Protein AF-A0A9D0I9A3-F1 (afdb_monomer_lite)

Radius of gyration: 23.41 Å; chains: 1; bounding box: 62×59×65 Å

Foldseek 3Di:
DDDDDDDDDPDDDDDDDDDDDDDDDDDDDDQDDPDPDPDPPDDPDDPDDDDDPDDDDDDPDLLVLFLFFFDWDKQLCLAPCCAPPRRPPQPDIDIDHPRWRWWFQAAQVRDDTDIDTAREADDFPQRPDDEASPDPHHYNVRGHVSGCVRDVCRQECNTGVSHDDPVDDDDDGRPDDDDDLQFHFSDVDPPDPRGNRGDNQPPDVHRDHDHQPAADDDPDDTRGHDPDDDRDDHHHD

Structure (mmCIF, N/CA/C/O backbone):
data_AF-A0A9D0I9A3-F1
#
_entry.id   AF-A0A9D0I9A3-F1
#
loop_
_atom_site.group_PDB
_atom_site.id
_atom_site.type_symbol
_atom_site.label_atom_id
_atom_site.label_alt_id
_atom_site.label_comp_id
_atom_site.label_asym_id
_atom_site.label_entity_id
_atom_site.label_seq_id
_atom_site.pdbx_PDB_ins_code
_atom_site.Cartn_x
_atom_site.Cartn_y
_atom_site.Cartn_z
_atom_site.occupancy
_atom_site.B_iso_or_equiv
_atom_site.auth_seq_id
_atom_site.auth_comp_id
_atom_site.auth_asym_id
_atom_site.auth_atom_id
_atom_site.pdbx_PDB_model_num
ATOM 1 N N . MET A 1 1 ? -13.444 17.329 -30.931 1.00 34.91 1 MET A N 1
ATOM 2 C CA . MET A 1 1 ? -13.291 16.028 -31.621 1.00 34.91 1 MET A CA 1
ATOM 3 C C . MET A 1 1 ? -12.992 15.012 -30.536 1.00 34.91 1 MET A C 1
ATOM 5 O O . MET A 1 1 ? -11.894 15.040 -30.002 1.00 34.91 1 MET A O 1
ATOM 9 N N . ASN A 1 2 ? -13.978 14.205 -30.142 1.00 35.56 2 ASN A N 1
ATOM 10 C CA . ASN A 1 2 ? -13.892 13.361 -28.944 1.00 35.56 2 ASN A CA 1
ATOM 11 C C . ASN A 1 2 ? -13.862 11.892 -29.367 1.00 35.56 2 ASN A C 1
ATOM 13 O O . ASN A 1 2 ? -14.770 11.477 -30.080 1.00 35.56 2 ASN A O 1
ATOM 17 N N . ASN A 1 3 ? -12.843 11.137 -28.945 1.00 24.25 3 ASN A N 1
ATOM 18 C CA . ASN A 1 3 ? -12.726 9.672 -29.042 1.00 24.25 3 ASN A CA 1
ATOM 19 C C . ASN A 1 3 ? -11.357 9.247 -28.450 1.00 24.25 3 ASN A C 1
ATOM 21 O O . ASN A 1 3 ? -10.368 9.863 -28.823 1.00 24.25 3 ASN A O 1
ATOM 25 N N . ARG A 1 4 ? -11.175 8.213 -27.612 1.00 27.28 4 ARG A N 1
ATOM 26 C CA . ARG A 1 4 ? -12.062 7.464 -26.690 1.00 27.28 4 ARG A CA 1
ATOM 27 C C . ARG A 1 4 ? -11.185 6.915 -25.552 1.00 27.28 4 ARG A C 1
ATOM 29 O O . ARG A 1 4 ? -10.169 6.299 -25.849 1.00 27.28 4 ARG A O 1
ATOM 36 N N . PHE A 1 5 ? -11.616 7.026 -24.297 1.00 26.22 5 PHE A N 1
ATOM 37 C CA . PHE A 1 5 ? -11.127 6.153 -23.220 1.00 26.22 5 PHE A CA 1
ATOM 38 C C . PHE A 1 5 ? -11.950 4.856 -23.218 1.00 26.22 5 PHE A C 1
ATOM 40 O O . PHE A 1 5 ? -13.175 4.917 -23.349 1.00 26.22 5 PHE A O 1
ATOM 47 N N . ARG A 1 6 ? -11.300 3.694 -23.074 1.00 30.55 6 ARG A N 1
ATOM 48 C CA . ARG A 1 6 ? -11.938 2.402 -22.754 1.00 30.55 6 ARG A CA 1
ATOM 49 C C . ARG A 1 6 ? -10.963 1.500 -21.994 1.00 30.55 6 ARG A C 1
ATOM 51 O O . ARG A 1 6 ? -10.238 0.724 -22.607 1.00 30.55 6 ARG A O 1
ATOM 58 N N . ILE A 1 7 ? -10.997 1.584 -20.669 1.00 33.53 7 ILE A N 1
ATOM 59 C CA . ILE A 1 7 ? -10.470 0.541 -19.781 1.00 33.53 7 ILE A CA 1
ATOM 60 C C . ILE A 1 7 ? -11.563 -0.529 -19.649 1.00 33.53 7 ILE A C 1
ATOM 62 O O . ILE A 1 7 ? -12.745 -0.189 -19.547 1.00 33.53 7 ILE A O 1
ATOM 66 N N . LYS A 1 8 ? -11.202 -1.817 -19.680 1.00 27.50 8 LYS A N 1
ATOM 67 C CA . LYS A 1 8 ? -12.146 -2.897 -19.361 1.00 27.50 8 LYS A CA 1
ATOM 68 C C . LYS A 1 8 ? -12.275 -3.020 -17.844 1.00 27.50 8 LYS A C 1
ATOM 70 O O . LYS A 1 8 ? -11.558 -3.788 -17.218 1.00 27.50 8 LYS A O 1
ATOM 75 N N . GLN A 1 9 ? -13.211 -2.271 -17.274 1.00 32.38 9 GLN A N 1
ATOM 76 C CA . GLN A 1 9 ? -13.748 -2.587 -15.956 1.00 32.38 9 GLN A CA 1
ATOM 77 C C . GLN A 1 9 ? -14.583 -3.869 -16.064 1.00 32.38 9 GLN A C 1
ATOM 79 O O . GLN A 1 9 ? -15.571 -3.897 -16.800 1.00 32.38 9 GLN A O 1
ATOM 84 N N . THR A 1 10 ? -14.213 -4.912 -15.326 1.00 31.45 10 THR A N 1
ATOM 85 C CA . THR A 1 10 ? -15.067 -6.092 -15.142 1.00 31.45 10 THR A CA 1
ATOM 86 C C . THR A 1 10 ? -15.863 -5.902 -13.852 1.00 31.45 10 THR A C 1
ATOM 88 O O . THR A 1 10 ? -15.498 -6.441 -12.813 1.00 31.45 10 THR A O 1
ATOM 91 N N . LEU A 1 11 ? -16.933 -5.095 -13.895 1.00 35.25 11 LEU A N 1
ATOM 92 C CA . LEU A 1 11 ? -17.883 -5.036 -12.779 1.00 35.25 11 LEU A CA 1
ATOM 93 C C . LEU A 1 11 ? -18.631 -6.370 -12.687 1.00 35.25 11 LEU A C 1
ATOM 95 O O . LEU A 1 11 ? -19.396 -6.722 -13.589 1.00 35.25 11 LEU A O 1
ATOM 99 N N . GLY A 1 12 ? -18.441 -7.082 -11.578 1.00 30.45 12 GLY A N 1
ATOM 100 C CA . GLY A 1 12 ? -19.304 -8.190 -11.189 1.00 30.45 12 GLY A CA 1
ATOM 101 C C . GLY A 1 12 ? -20.629 -7.658 -10.647 1.00 30.45 12 GLY A C 1
ATOM 102 O O . GLY A 1 12 ? -20.715 -7.294 -9.482 1.00 30.45 12 GLY A O 1
ATOM 103 N N . TYR A 1 13 ? -21.668 -7.626 -11.482 1.00 29.48 13 TYR A N 1
ATOM 104 C CA . TYR A 1 13 ? -23.046 -7.452 -11.018 1.00 29.48 13 TYR A CA 1
ATOM 105 C C . TYR A 1 13 ? -23.674 -8.829 -10.796 1.00 29.48 13 TYR A C 1
ATOM 107 O O . TYR A 1 13 ? -23.898 -9.553 -11.767 1.00 29.48 13 TYR A O 1
ATOM 115 N N . PHE A 1 14 ? -24.006 -9.175 -9.549 1.00 29.42 14 PHE A N 1
ATOM 116 C CA . PHE A 1 14 ? -24.868 -10.325 -9.264 1.00 29.42 14 PHE A CA 1
ATOM 117 C C . PHE A 1 14 ? -26.327 -9.897 -9.091 1.00 29.42 14 PHE A C 1
ATOM 119 O O . PHE A 1 14 ? -26.632 -8.826 -8.568 1.00 29.42 14 PHE A O 1
ATOM 126 N N . ALA A 1 15 ? -27.234 -10.716 -9.623 1.00 30.06 15 ALA A N 1
ATOM 127 C CA . ALA A 1 15 ? -28.633 -10.354 -9.792 1.00 30.06 15 ALA A CA 1
ATOM 128 C C . ALA A 1 15 ? -29.471 -10.621 -8.535 1.00 30.06 15 ALA A C 1
ATOM 130 O O . ALA A 1 15 ? -29.369 -11.673 -7.909 1.00 30.06 15 ALA A O 1
ATOM 131 N N . LEU A 1 16 ? -30.379 -9.688 -8.244 1.00 27.78 16 LEU A N 1
ATOM 132 C CA . LEU A 1 16 ? -31.443 -9.842 -7.257 1.00 27.78 16 LEU A CA 1
ATOM 133 C C . LEU A 1 16 ? -32.358 -11.025 -7.628 1.00 27.78 16 LEU A C 1
ATOM 135 O O . LEU A 1 16 ? -33.032 -10.983 -8.658 1.00 27.78 16 LEU A O 1
ATOM 139 N N . SER A 1 17 ? -32.450 -12.035 -6.762 1.00 31.31 17 SER A N 1
ATOM 140 C CA . SER A 1 17 ? -33.460 -13.097 -6.858 1.00 31.31 17 SER A CA 1
ATOM 141 C C . SER A 1 17 ? -34.391 -13.068 -5.647 1.00 31.31 17 SER A C 1
ATOM 143 O O . SER A 1 17 ? -34.033 -13.495 -4.553 1.00 31.31 17 SER A O 1
ATOM 145 N N . LEU A 1 18 ? -35.605 -12.560 -5.865 1.00 28.73 18 LEU A N 1
ATOM 146 C CA . LEU A 1 18 ? -36.696 -12.549 -4.893 1.00 28.73 18 LEU A CA 1
ATOM 147 C C . LEU A 1 18 ? -37.362 -13.932 -4.830 1.00 28.73 18 LEU A C 1
ATOM 149 O O . LEU A 1 18 ? -37.867 -14.409 -5.847 1.00 28.73 18 LEU A O 1
ATOM 153 N N . LEU A 1 19 ? -37.459 -14.530 -3.641 1.00 28.52 19 LEU A N 1
ATOM 154 C CA . LEU A 1 19 ? -38.343 -15.672 -3.399 1.00 28.52 19 LEU A CA 1
ATOM 155 C C . LEU A 1 19 ? -38.961 -15.578 -2.000 1.00 28.52 19 LEU A C 1
ATOM 157 O O . LEU A 1 19 ? -38.266 -15.550 -0.991 1.00 28.52 19 LEU A O 1
ATOM 161 N N . ILE A 1 20 ? -40.291 -15.484 -1.964 1.00 35.28 20 ILE A N 1
ATOM 162 C CA . ILE A 1 20 ? -41.093 -15.363 -0.743 1.00 35.28 20 ILE A CA 1
ATOM 163 C C . ILE A 1 20 ? -41.550 -16.763 -0.319 1.00 35.28 20 ILE A C 1
ATOM 165 O O . ILE A 1 20 ? -42.189 -17.462 -1.103 1.00 35.28 20 ILE A O 1
ATOM 169 N N . GLY A 1 21 ? -41.294 -17.135 0.935 1.00 29.06 21 GLY A N 1
ATOM 170 C CA . GLY A 1 21 ? -41.855 -18.315 1.598 1.00 29.06 21 GLY A CA 1
ATOM 171 C C . GLY A 1 21 ? -42.131 -17.987 3.065 1.00 29.06 21 GLY A C 1
ATOM 172 O O . GLY A 1 21 ? -41.251 -17.476 3.748 1.00 29.06 21 GLY A O 1
ATOM 173 N N . MET A 1 22 ? -43.366 -18.186 3.532 1.00 33.94 22 MET A N 1
ATOM 174 C CA . MET A 1 22 ? -43.828 -17.659 4.825 1.00 33.94 22 MET A CA 1
ATOM 175 C C . MET A 1 22 ? -43.841 -18.692 5.966 1.00 33.94 22 MET A C 1
ATOM 177 O O . MET A 1 22 ? -44.053 -19.881 5.747 1.00 33.94 22 MET A O 1
ATOM 181 N N . THR A 1 23 ? -43.846 -18.144 7.188 1.00 32.41 23 THR A N 1
ATOM 182 C CA . THR A 1 23 ? -44.319 -18.706 8.474 1.00 32.41 23 THR A CA 1
ATOM 183 C C . THR A 1 23 ? -43.433 -19.705 9.224 1.00 32.41 23 THR A C 1
ATOM 185 O O . THR A 1 23 ? -43.056 -20.753 8.717 1.00 32.41 23 THR A O 1
ATOM 188 N N . GLY A 1 24 ? -43.197 -19.382 10.502 1.00 30.12 24 GLY A N 1
ATOM 189 C CA . GLY A 1 24 ? -42.467 -20.208 11.466 1.00 30.12 24 GLY A CA 1
ATOM 190 C C . GLY A 1 24 ? -42.043 -19.401 12.696 1.00 30.12 24 GLY A C 1
ATOM 191 O O . GLY A 1 24 ? -40.857 -19.244 12.942 1.00 30.12 24 GLY A O 1
ATOM 192 N N . ALA A 1 25 ? -42.995 -18.819 13.434 1.00 35.16 25 ALA A N 1
ATOM 193 C CA . ALA A 1 25 ? -42.667 -18.054 14.638 1.00 35.16 25 ALA A CA 1
ATOM 194 C C . ALA A 1 25 ? -42.357 -18.990 15.819 1.00 35.16 25 ALA A C 1
ATOM 196 O O . ALA A 1 25 ? -43.248 -19.692 16.297 1.00 35.16 25 ALA A O 1
ATOM 197 N N . ALA A 1 26 ? -41.128 -18.934 16.327 1.00 31.64 26 ALA A N 1
ATOM 198 C CA . ALA A 1 26 ? -40.763 -19.409 17.655 1.00 31.64 26 ALA A CA 1
ATOM 199 C C . ALA A 1 26 ? -39.769 -18.411 18.261 1.00 31.64 26 ALA A C 1
ATOM 201 O O . ALA A 1 26 ? -38.769 -18.075 17.635 1.00 31.64 26 ALA A O 1
ATOM 202 N N . TRP A 1 27 ? -40.084 -17.899 19.449 1.00 33.59 27 TRP A N 1
ATOM 203 C CA . TRP A 1 27 ? -39.165 -17.073 20.226 1.00 33.59 27 TRP A CA 1
ATOM 204 C C . TRP A 1 27 ? -38.235 -17.998 21.016 1.00 33.59 27 TRP A C 1
ATOM 206 O O . TRP A 1 27 ? -38.716 -18.857 21.754 1.00 33.59 27 TRP A O 1
ATOM 216 N N . GLY A 1 28 ? -36.932 -17.784 20.883 1.00 30.83 28 GLY A N 1
ATOM 217 C CA . GLY A 1 28 ? -35.865 -18.378 21.684 1.00 30.83 28 GLY A CA 1
ATOM 218 C C . GLY A 1 28 ? -34.660 -17.467 21.506 1.00 30.83 28 GLY A C 1
ATOM 219 O O . GLY A 1 28 ? -34.229 -17.266 20.374 1.00 30.83 28 GLY A O 1
ATOM 220 N N . GLY A 1 29 ? -34.256 -16.791 22.577 1.00 41.47 29 GLY A N 1
ATOM 221 C CA . GLY A 1 29 ? -33.171 -15.819 22.556 1.00 41.47 29 GLY A CA 1
ATOM 222 C C . GLY A 1 29 ? -32.027 -16.369 23.380 1.00 41.47 29 GLY A C 1
ATOM 223 O O . GLY A 1 29 ? -32.122 -16.370 24.607 1.00 41.47 29 GLY A O 1
ATOM 224 N N . ASP A 1 30 ? -30.986 -16.810 22.686 1.00 36.38 30 ASP A N 1
ATOM 225 C CA . ASP A 1 30 ? -29.802 -17.422 23.265 1.00 36.38 30 ASP A CA 1
ATOM 226 C C . ASP A 1 30 ? -28.610 -16.556 22.804 1.00 36.38 30 ASP A C 1
ATOM 228 O O . ASP A 1 30 ? -28.399 -16.383 21.603 1.00 36.38 30 ASP A O 1
ATOM 232 N N . ASP A 1 31 ? -27.892 -15.936 23.749 1.00 43.31 31 ASP A N 1
ATOM 233 C CA . ASP A 1 31 ? -26.690 -15.134 23.468 1.00 43.31 31 ASP A CA 1
ATOM 234 C C . ASP A 1 31 ? -25.567 -16.048 22.951 1.00 43.31 31 ASP A C 1
ATOM 236 O O . ASP A 1 31 ? -24.905 -16.727 23.741 1.00 43.31 31 ASP A O 1
ATOM 240 N N . GLU A 1 32 ? -25.298 -16.040 21.643 1.00 45.84 32 GLU A N 1
ATOM 241 C CA . GLU A 1 32 ? -24.059 -16.617 21.115 1.00 45.84 32 GLU A CA 1
ATOM 242 C C . GLU A 1 32 ? -22.914 -15.607 21.264 1.00 45.84 32 GLU A C 1
ATOM 244 O O . GLU A 1 32 ? -22.687 -14.720 20.436 1.00 45.84 32 GLU A O 1
ATOM 249 N N . GLY A 1 33 ? -22.195 -15.750 22.382 1.00 50.03 33 GLY A N 1
ATOM 250 C CA . GLY A 1 33 ? -20.870 -15.166 22.569 1.00 50.03 33 GLY A CA 1
ATOM 251 C C . GLY A 1 33 ? -19.861 -15.683 21.529 1.00 50.03 33 GLY A C 1
ATOM 252 O O . GLY A 1 33 ? -20.170 -16.586 20.751 1.00 50.03 33 GLY A O 1
ATOM 253 N N . PRO A 1 34 ? -18.641 -15.119 21.485 1.00 45.31 34 PRO A N 1
ATOM 254 C CA . PRO A 1 34 ? -17.664 -15.468 20.461 1.00 45.31 34 PRO A CA 1
ATOM 255 C C . PRO A 1 34 ? -17.355 -16.967 20.480 1.00 45.31 34 PRO A C 1
ATOM 257 O O . PRO A 1 34 ? -17.068 -17.516 21.542 1.00 45.31 34 PRO A O 1
ATOM 260 N N . ASN A 1 35 ? -17.380 -17.586 19.292 1.00 45.59 35 ASN A N 1
ATOM 261 C CA . ASN A 1 35 ? -17.022 -18.988 19.075 1.00 45.59 35 ASN A CA 1
ATOM 262 C C . ASN A 1 35 ? -15.742 -19.339 19.842 1.00 45.59 35 ASN A C 1
ATOM 264 O O . ASN A 1 35 ? -14.659 -18.836 19.527 1.00 45.59 35 ASN A O 1
ATOM 268 N N . GLU A 1 36 ? -15.894 -20.179 20.863 1.00 49.56 36 GLU A N 1
ATOM 269 C CA . GLU A 1 36 ? -14.804 -20.580 21.737 1.00 49.56 36 GLU A CA 1
ATOM 270 C C . GLU A 1 36 ? -13.755 -21.335 20.912 1.00 49.56 36 GLU A C 1
ATOM 272 O O . GLU A 1 36 ? -14.076 -22.200 20.093 1.00 49.56 36 GLU A O 1
ATOM 277 N N . LEU A 1 37 ? -12.488 -20.954 21.075 1.00 45.12 37 LEU A N 1
ATOM 278 C CA . LEU A 1 37 ? -11.385 -21.579 20.361 1.00 45.12 37 LEU A CA 1
ATOM 279 C C . LEU A 1 37 ? -11.269 -23.027 20.861 1.00 45.12 37 LEU A C 1
ATOM 281 O O . LEU A 1 37 ? -10.790 -23.222 21.976 1.00 45.12 37 LEU A O 1
ATOM 285 N N . ASP A 1 38 ? -11.708 -24.003 20.052 1.00 48.72 38 ASP A N 1
ATOM 286 C CA . ASP A 1 38 ? -11.734 -25.450 20.358 1.00 48.72 38 ASP A CA 1
ATOM 287 C C . ASP A 1 38 ? -10.312 -26.019 20.536 1.00 48.72 38 ASP A C 1
ATOM 289 O O . ASP A 1 38 ? -9.721 -26.687 19.681 1.00 48.72 38 ASP A O 1
ATOM 293 N N . LEU A 1 39 ? -9.715 -25.654 21.666 1.00 63.88 39 LEU A N 1
ATOM 294 C CA . LEU A 1 39 ? -8.480 -26.181 22.201 1.00 63.88 39 LEU A CA 1
ATOM 295 C C . LEU A 1 39 ? -8.812 -27.495 22.897 1.00 63.88 39 LEU A C 1
ATOM 297 O O . LEU A 1 39 ? -9.672 -27.541 23.767 1.00 63.88 39 LEU A O 1
ATOM 301 N N . SER A 1 40 ? -8.080 -28.553 22.551 1.00 64.00 40 SER A N 1
ATOM 302 C CA . SER A 1 40 ? -8.266 -29.888 23.124 1.00 64.00 40 SER A CA 1
ATOM 303 C C . SER A 1 40 ? -8.324 -29.879 24.660 1.00 64.00 40 SER A C 1
ATOM 305 O O . SER A 1 40 ? -7.284 -29.905 25.323 1.00 64.00 40 SER A O 1
ATOM 307 N N . ASP A 1 41 ? -9.539 -30.013 25.199 1.00 58.06 41 ASP A N 1
ATOM 308 C CA . ASP A 1 41 ? -9.849 -30.285 26.614 1.00 58.06 41 ASP A CA 1
ATOM 309 C C . ASP A 1 41 ? -9.211 -31.578 27.150 1.00 58.06 41 ASP A C 1
ATOM 311 O O . ASP A 1 41 ? -9.273 -31.873 28.344 1.00 58.06 41 ASP A O 1
ATOM 315 N N . VAL A 1 42 ? -8.609 -32.388 26.274 1.00 61.16 42 VAL A N 1
ATOM 316 C CA . VAL A 1 42 ? -7.866 -33.591 26.641 1.00 61.16 42 VAL A CA 1
ATOM 317 C C . VAL A 1 42 ? -6.406 -33.210 26.942 1.00 61.16 42 VAL A C 1
ATOM 319 O O . VAL A 1 42 ? -5.626 -33.012 26.006 1.00 61.16 42 VAL A O 1
ATOM 322 N N . PRO A 1 43 ? -5.990 -33.106 28.221 1.00 57.28 43 PRO A N 1
ATOM 323 C CA . PRO A 1 43 ? -4.612 -32.776 28.564 1.00 57.28 43 PRO A CA 1
ATOM 324 C C . PRO A 1 43 ? -3.625 -33.864 28.121 1.00 57.28 43 PRO A C 1
ATOM 326 O O . PRO A 1 43 ? -3.930 -35.060 28.131 1.00 57.28 43 PRO A O 1
ATOM 329 N N . LEU A 1 44 ? -2.406 -33.429 27.786 1.00 62.31 44 LEU A N 1
ATOM 330 C CA . LEU A 1 44 ? -1.284 -34.241 27.302 1.00 62.31 44 LEU A CA 1
ATOM 331 C C . LEU A 1 44 ? -0.743 -35.204 28.383 1.00 62.31 44 LEU A C 1
ATOM 333 O O . LEU A 1 44 ? 0.352 -35.027 28.910 1.00 62.31 44 LEU A O 1
ATOM 337 N N . PHE A 1 45 ? -1.501 -36.246 28.718 1.00 59.22 45 PHE A N 1
ATOM 338 C CA . PHE A 1 45 ? -1.097 -37.272 29.679 1.00 59.22 45 PHE A CA 1
ATOM 339 C C . PHE A 1 45 ? -0.872 -38.631 29.014 1.00 59.22 45 PHE A C 1
ATOM 341 O O . PHE A 1 45 ? -1.723 -39.511 29.083 1.00 59.22 45 PHE A O 1
ATOM 348 N N . ILE A 1 46 ? 0.328 -38.817 28.457 1.00 53.59 46 ILE A N 1
ATOM 349 C CA . ILE A 1 46 ? 1.079 -40.087 28.458 1.00 53.59 46 ILE A CA 1
ATOM 350 C C . ILE A 1 46 ? 2.580 -39.729 28.394 1.00 53.59 46 ILE A C 1
ATOM 352 O O . ILE A 1 46 ? 3.085 -39.330 27.352 1.00 53.59 46 ILE A O 1
ATOM 356 N N . GLY A 1 47 ? 3.279 -39.865 29.530 1.00 50.69 47 GLY A N 1
ATOM 357 C CA . GLY A 1 47 ? 4.746 -39.760 29.649 1.00 50.69 47 GLY A CA 1
ATOM 358 C C . GLY A 1 47 ? 5.339 -38.341 29.704 1.00 50.69 47 GLY A C 1
ATOM 359 O O . GLY A 1 47 ? 5.588 -37.740 28.669 1.00 50.69 47 GLY A O 1
ATOM 360 N N . ASP A 1 48 ? 5.648 -37.861 30.916 1.00 56.03 48 ASP A N 1
ATOM 361 C CA . ASP A 1 48 ? 6.480 -36.676 31.216 1.00 56.03 48 ASP A CA 1
ATOM 362 C C . ASP A 1 48 ? 6.119 -35.353 30.503 1.00 56.03 48 ASP A C 1
ATOM 364 O O . ASP A 1 48 ? 6.944 -34.714 29.847 1.00 56.03 48 ASP A O 1
ATOM 368 N N . ALA A 1 49 ? 4.891 -34.873 30.724 1.00 59.22 49 ALA A N 1
ATOM 369 C CA . ALA A 1 49 ? 4.505 -33.498 30.403 1.00 59.22 49 ALA A CA 1
ATOM 370 C C . ALA A 1 49 ? 4.967 -32.510 31.496 1.00 59.22 49 ALA A C 1
ATOM 372 O O . ALA A 1 49 ? 4.479 -32.531 32.629 1.00 59.22 49 ALA A O 1
ATOM 373 N N . VAL A 1 50 ? 5.898 -31.619 31.148 1.00 67.56 50 VAL A N 1
ATOM 374 C CA . VAL A 1 50 ? 6.293 -30.465 31.977 1.00 67.56 50 VAL A CA 1
ATOM 375 C C . VAL A 1 50 ? 5.165 -29.427 31.967 1.00 67.56 50 VAL A C 1
ATOM 377 O O . VAL A 1 50 ? 4.577 -29.184 30.916 1.00 67.56 50 VAL A O 1
ATOM 380 N N . ILE A 1 51 ? 4.879 -28.786 33.109 1.00 66.62 51 ILE A N 1
ATOM 381 C CA . ILE A 1 51 ? 3.895 -27.689 33.187 1.00 66.62 51 ILE A CA 1
ATOM 382 C C . ILE A 1 51 ? 4.330 -26.560 32.232 1.00 66.62 51 ILE A C 1
ATOM 384 O O . ILE A 1 51 ? 5.420 -26.010 32.422 1.00 66.62 51 ILE A O 1
ATOM 388 N N . PRO A 1 52 ? 3.521 -26.192 31.221 1.00 69.19 52 PRO A N 1
ATOM 389 C CA . PRO A 1 52 ? 3.883 -25.132 30.296 1.00 69.19 52 PRO A CA 1
ATOM 390 C C . PRO A 1 52 ? 3.671 -23.767 30.960 1.00 69.19 52 PRO A C 1
ATOM 392 O O . PRO A 1 52 ? 2.545 -23.304 31.127 1.00 69.19 52 PRO A O 1
ATOM 395 N N . ASN A 1 53 ? 4.767 -23.092 31.302 1.00 78.19 53 ASN A N 1
ATOM 396 C CA . ASN A 1 53 ? 4.740 -21.678 31.675 1.00 78.19 53 ASN A CA 1
ATOM 397 C C . ASN A 1 53 ? 4.657 -20.832 30.396 1.00 78.19 53 ASN A C 1
ATOM 399 O O . ASN A 1 53 ? 5.671 -20.322 29.918 1.00 78.19 53 ASN A O 1
ATOM 403 N N . VAL A 1 54 ? 3.461 -20.735 29.813 1.00 82.44 54 VAL A N 1
ATOM 404 C CA . VAL A 1 54 ? 3.211 -19.855 28.665 1.00 82.44 54 VAL A CA 1
ATOM 405 C C . VAL A 1 54 ? 3.141 -18.413 29.158 1.00 82.44 54 VAL A C 1
ATOM 407 O O . VAL A 1 54 ? 2.385 -18.093 30.072 1.00 82.44 54 VAL A O 1
ATOM 410 N N . TYR A 1 55 ? 3.933 -17.548 28.539 1.00 86.31 55 TYR A N 1
ATOM 411 C CA . TYR A 1 55 ? 3.919 -16.107 28.743 1.00 86.31 55 TYR A CA 1
ATOM 412 C C . TYR A 1 55 ? 3.748 -15.465 27.367 1.00 86.31 55 TYR A C 1
ATOM 414 O O . TYR A 1 55 ? 4.482 -15.798 26.436 1.00 86.31 55 TYR A O 1
ATOM 422 N N . ILE A 1 56 ? 2.722 -14.626 27.235 1.00 89.75 56 ILE A N 1
ATOM 423 C CA . ILE A 1 56 ? 2.345 -13.964 25.986 1.00 89.75 56 ILE A CA 1
ATOM 424 C C . ILE A 1 56 ? 2.641 -12.480 26.165 1.00 89.75 56 ILE A C 1
ATOM 426 O O . ILE A 1 56 ? 2.097 -11.849 27.070 1.00 89.75 56 ILE A O 1
ATOM 430 N N . GLU A 1 57 ? 3.483 -11.940 25.293 1.00 89.88 57 GLU A N 1
ATOM 431 C CA . GLU A 1 57 ? 3.671 -10.501 25.134 1.00 89.88 57 GLU A CA 1
ATOM 432 C C . GLU A 1 57 ? 2.892 -10.067 23.892 1.00 89.88 57 GLU A C 1
ATOM 434 O O . GLU A 1 57 ? 2.994 -10.700 22.840 1.00 89.88 57 GLU A O 1
ATOM 439 N N . MET A 1 58 ? 2.087 -9.016 24.029 1.00 89.94 58 MET A N 1
ATOM 440 C CA . MET A 1 58 ? 1.452 -8.339 22.901 1.00 89.94 58 MET A CA 1
ATOM 441 C C . MET A 1 58 ? 2.275 -7.088 22.607 1.00 89.94 58 MET A C 1
ATOM 443 O O . MET A 1 58 ? 2.570 -6.333 23.533 1.00 89.94 58 MET A O 1
ATOM 447 N N . ASP A 1 59 ? 2.671 -6.901 21.350 1.00 88.56 59 ASP A N 1
ATOM 448 C CA . ASP A 1 59 ? 3.350 -5.679 20.919 1.00 88.56 59 ASP A CA 1
ATOM 449 C C . ASP A 1 59 ? 2.337 -4.528 20.857 1.00 88.56 59 ASP A C 1
ATOM 451 O O . ASP A 1 59 ? 1.305 -4.647 20.197 1.00 88.56 59 ASP A O 1
ATOM 455 N N . ASP A 1 60 ? 2.630 -3.433 21.556 1.00 87.06 60 ASP A N 1
ATOM 456 C CA . ASP A 1 60 ? 1.864 -2.183 21.549 1.00 87.06 60 ASP A CA 1
ATOM 457 C C . ASP A 1 60 ? 2.553 -1.083 20.718 1.00 87.06 60 ASP A C 1
ATOM 459 O O . ASP A 1 60 ? 2.167 0.088 20.759 1.00 87.06 60 ASP A O 1
ATOM 463 N N . SER A 1 61 ? 3.580 -1.443 19.936 1.00 90.56 61 SER A N 1
ATOM 464 C CA . SER A 1 61 ? 4.252 -0.512 19.040 1.00 90.56 61 SER A CA 1
ATOM 465 C C . SER A 1 61 ? 3.315 0.008 17.946 1.00 90.56 61 SER A C 1
ATOM 467 O O . SER A 1 61 ? 2.543 -0.733 17.341 1.00 90.56 61 SER A O 1
ATOM 469 N N . GLY A 1 62 ? 3.462 1.287 17.587 1.00 86.56 62 GLY A N 1
ATOM 470 C CA . GLY A 1 62 ? 2.704 1.894 16.484 1.00 86.56 62 GLY A CA 1
ATOM 471 C C . GLY A 1 62 ? 2.976 1.283 15.099 1.00 86.56 62 GLY A C 1
ATOM 472 O O . GLY A 1 62 ? 2.432 1.757 14.114 1.00 86.56 62 GLY A O 1
ATOM 473 N N . SER A 1 63 ? 3.834 0.264 14.970 1.00 88.19 63 SER A N 1
ATOM 474 C CA . SER A 1 63 ? 3.926 -0.539 13.736 1.00 88.19 63 SER A CA 1
ATOM 475 C C . SER A 1 63 ? 2.701 -1.432 13.524 1.00 88.19 63 SER A C 1
ATOM 477 O O . SER A 1 63 ? 2.445 -1.847 12.399 1.00 88.19 63 SER A O 1
ATOM 479 N N . MET A 1 64 ? 1.944 -1.716 14.589 1.00 90.56 64 MET A N 1
ATOM 480 C CA . MET A 1 64 ? 0.689 -2.476 14.535 1.00 90.56 64 MET A CA 1
ATOM 481 C C . MET A 1 64 ? -0.457 -1.717 13.843 1.00 90.56 64 MET A C 1
ATOM 483 O O . MET A 1 64 ? -1.487 -2.312 13.550 1.00 90.56 64 MET A O 1
ATOM 487 N N . ASP A 1 65 ? -0.250 -0.429 13.567 1.00 89.88 65 ASP A N 1
ATOM 488 C CA . ASP A 1 65 ? -1.170 0.517 12.923 1.00 89.88 65 ASP A CA 1
ATOM 489 C C . ASP A 1 65 ? -1.001 0.587 11.385 1.00 89.88 65 ASP A C 1
ATOM 491 O O . ASP A 1 65 ? -1.692 1.331 10.703 1.00 89.88 65 ASP A O 1
ATOM 495 N N . TRP A 1 66 ? -0.038 -0.136 10.802 1.00 92.25 66 TRP A N 1
ATOM 496 C CA . TRP A 1 66 ? 0.300 0.003 9.378 1.00 92.25 66 TRP A CA 1
ATOM 497 C C . TRP A 1 66 ? -0.664 -0.741 8.437 1.00 92.25 66 TRP A C 1
ATOM 499 O O . TRP A 1 66 ? -0.836 -1.954 8.548 1.00 92.25 66 TRP A O 1
ATOM 509 N N . ASP A 1 67 ? -1.159 -0.053 7.398 1.00 91.75 67 ASP A N 1
ATOM 510 C CA . ASP A 1 67 ? -1.933 -0.650 6.287 1.00 91.75 67 ASP A CA 1
ATOM 511 C C . ASP A 1 67 ? -1.130 -1.650 5.433 1.00 91.75 67 ASP A C 1
ATOM 513 O O . ASP A 1 67 ? -1.692 -2.393 4.617 1.00 91.75 67 ASP A O 1
ATOM 517 N N . VAL A 1 68 ? 0.204 -1.581 5.491 1.00 93.75 68 VAL A N 1
ATOM 518 C CA . VAL A 1 68 ? 1.093 -2.252 4.539 1.00 93.75 68 VAL A CA 1
ATOM 519 C C . VAL A 1 68 ? 1.879 -3.379 5.198 1.00 93.75 68 VAL A C 1
ATOM 521 O O . VAL A 1 68 ? 2.874 -3.155 5.884 1.00 93.75 68 VAL A O 1
ATOM 524 N N . LEU A 1 69 ? 1.505 -4.612 4.850 1.00 94.75 69 LEU A N 1
ATOM 525 C CA . LEU A 1 69 ? 2.304 -5.811 5.079 1.00 94.75 69 LEU A CA 1
ATOM 526 C C . LEU A 1 69 ? 2.420 -6.597 3.773 1.00 94.75 69 LEU A C 1
ATOM 528 O O . LEU A 1 69 ? 1.497 -7.279 3.332 1.00 94.75 69 LEU A O 1
ATOM 532 N N . THR A 1 70 ? 3.577 -6.511 3.130 1.00 92.94 70 THR A N 1
ATOM 533 C CA . THR A 1 70 ? 3.838 -7.177 1.854 1.00 92.94 70 THR A CA 1
ATOM 534 C C . THR A 1 70 ? 4.506 -8.530 2.017 1.00 92.94 70 THR A C 1
ATOM 536 O O . THR A 1 70 ? 5.458 -8.697 2.781 1.00 92.94 70 THR A O 1
ATOM 539 N N . SER A 1 71 ? 4.046 -9.496 1.223 1.00 90.25 71 SER A N 1
ATOM 540 C CA . SER A 1 71 ? 4.827 -10.702 0.960 1.00 90.25 71 SER A CA 1
ATOM 541 C C . SER A 1 71 ? 6.051 -10.363 0.097 1.00 90.25 71 SER A C 1
ATOM 543 O O . SER A 1 71 ? 6.095 -9.344 -0.594 1.00 90.25 71 SER A O 1
ATOM 545 N N . LYS A 1 72 ? 7.076 -11.220 0.131 1.00 90.81 72 LYS A N 1
ATOM 546 C CA . LYS A 1 72 ? 8.317 -11.037 -0.633 1.00 90.81 72 LYS A CA 1
ATOM 547 C C . LYS A 1 72 ? 8.042 -10.921 -2.134 1.00 90.81 72 LYS A C 1
ATOM 549 O O . LYS A 1 72 ? 7.606 -11.884 -2.762 1.00 90.81 72 LYS A O 1
ATOM 554 N N . TYR A 1 73 ? 8.376 -9.779 -2.733 1.00 87.12 73 TYR A N 1
ATOM 555 C CA . TYR A 1 73 ? 7.964 -9.461 -4.102 1.00 87.12 73 TYR A CA 1
ATOM 556 C C . TYR A 1 73 ? 9.070 -8.794 -4.932 1.00 87.12 73 TYR A C 1
ATOM 558 O O . TYR A 1 73 ? 10.022 -8.215 -4.414 1.00 87.12 73 TYR A O 1
ATOM 566 N N . TRP A 1 74 ? 8.960 -8.863 -6.261 1.00 87.62 74 TRP A N 1
ATOM 567 C CA . TRP A 1 74 ? 9.827 -8.089 -7.157 1.00 87.62 74 TRP A CA 1
ATOM 568 C C . TRP A 1 74 ? 9.302 -6.658 -7.314 1.00 87.62 74 TRP A C 1
ATOM 570 O O . TRP A 1 74 ? 8.139 -6.456 -7.684 1.00 87.62 74 TRP A O 1
ATOM 580 N N . HIS A 1 75 ? 10.180 -5.675 -7.103 1.00 89.25 75 HIS A N 1
ATOM 581 C CA . HIS A 1 75 ? 9.911 -4.253 -7.331 1.00 89.25 75 HIS A CA 1
ATOM 582 C C . HIS A 1 75 ? 9.381 -4.018 -8.762 1.00 89.25 75 HIS A C 1
ATOM 584 O O . HIS A 1 75 ? 9.963 -4.546 -9.715 1.00 89.25 75 HIS A O 1
ATOM 590 N N . TYR A 1 76 ? 8.305 -3.229 -8.921 1.00 84.81 76 TYR A N 1
ATOM 591 C CA . TYR A 1 76 ? 7.533 -3.071 -10.175 1.00 84.81 76 TYR A CA 1
ATOM 592 C C . TYR A 1 76 ? 8.378 -2.858 -11.427 1.00 84.81 76 TYR A C 1
ATOM 594 O O . TYR A 1 76 ? 8.065 -3.378 -12.493 1.00 84.81 76 TYR A O 1
ATOM 602 N N . CYS A 1 77 ? 9.486 -2.134 -11.299 1.00 85.75 77 CYS A N 1
ATOM 603 C CA . CYS A 1 77 ? 10.334 -1.803 -12.432 1.00 85.75 77 CYS A CA 1
ATOM 604 C C . CYS A 1 77 ? 11.031 -3.017 -13.095 1.00 85.75 77 CYS A C 1
ATOM 606 O O . CYS A 1 77 ? 11.454 -2.929 -14.246 1.00 85.75 77 CYS A O 1
ATOM 608 N N . ALA A 1 78 ? 11.063 -4.183 -12.431 1.00 83.06 78 ALA A N 1
ATOM 609 C CA . ALA A 1 78 ? 11.420 -5.459 -13.061 1.00 83.06 78 ALA A CA 1
ATOM 610 C C . ALA A 1 78 ? 10.442 -5.854 -14.192 1.00 83.06 78 ALA A C 1
ATOM 612 O O . ALA A 1 78 ? 10.856 -6.440 -15.198 1.00 83.06 78 ALA A O 1
ATOM 613 N N . TYR A 1 79 ? 9.160 -5.519 -14.013 1.00 79.75 79 TYR A N 1
ATOM 614 C CA . TYR A 1 79 ? 8.058 -5.761 -14.943 1.00 79.75 79 TYR A CA 1
ATOM 615 C C . TYR A 1 79 ? 7.938 -4.604 -15.947 1.00 79.75 79 TYR A C 1
ATOM 617 O O . TYR A 1 79 ? 8.014 -4.844 -17.154 1.00 79.75 79 TYR A O 1
ATOM 625 N N . ASP A 1 80 ? 7.875 -3.351 -15.471 1.00 79.69 80 ASP A N 1
ATOM 626 C CA . ASP A 1 80 ? 7.899 -2.157 -16.328 1.00 79.69 80 ASP A CA 1
ATOM 627 C C . ASP A 1 80 ? 9.117 -1.246 -16.100 1.00 79.69 80 ASP A C 1
ATOM 629 O O . ASP A 1 80 ? 9.171 -0.411 -15.198 1.00 79.69 80 ASP A O 1
ATOM 633 N N . SER A 1 81 ? 10.072 -1.325 -17.027 1.00 79.31 81 SER A N 1
ATOM 634 C CA . SER A 1 81 ? 11.253 -0.458 -17.066 1.00 79.31 81 SER A CA 1
ATOM 635 C C . SER A 1 81 ? 10.965 1.010 -17.425 1.00 79.31 81 SER A C 1
ATOM 637 O O . SER A 1 81 ? 11.904 1.804 -17.495 1.00 79.31 81 SER A O 1
ATOM 639 N N . ASN A 1 82 ? 9.729 1.370 -17.784 1.00 81.25 82 ASN A N 1
ATOM 640 C CA . ASN A 1 82 ? 9.328 2.750 -18.070 1.00 81.25 82 ASN A CA 1
ATOM 641 C C . ASN A 1 82 ? 8.666 3.441 -16.871 1.00 81.25 82 ASN A C 1
ATOM 643 O O . ASN A 1 82 ? 8.646 4.676 -16.853 1.00 81.25 82 ASN A O 1
ATOM 647 N N . ALA A 1 83 ? 8.184 2.671 -15.894 1.00 81.50 83 ALA A N 1
ATOM 648 C CA . ALA A 1 83 ? 7.487 3.153 -14.715 1.00 81.50 83 ALA A CA 1
ATOM 649 C C . ALA A 1 83 ? 8.285 4.206 -13.929 1.00 81.50 83 ALA A C 1
ATOM 651 O O . ALA A 1 83 ? 9.515 4.330 -14.036 1.00 81.50 83 ALA A O 1
ATOM 652 N N . LEU A 1 84 ? 7.542 4.980 -13.137 1.00 87.88 84 LEU A N 1
ATOM 653 C CA . LEU A 1 84 ? 8.019 6.178 -12.458 1.00 87.88 84 LEU A CA 1
ATOM 654 C C . LEU A 1 84 ? 9.321 5.924 -11.671 1.00 87.88 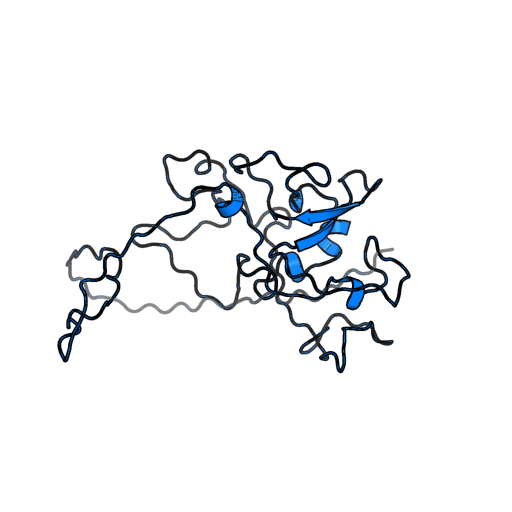84 LEU A C 1
ATOM 656 O O . LEU A 1 84 ? 9.513 4.879 -11.056 1.00 87.88 84 LEU A O 1
ATOM 660 N N . GLY A 1 85 ? 10.263 6.866 -11.734 1.00 87.12 85 GLY A N 1
ATOM 661 C CA . GLY A 1 85 ? 11.557 6.775 -11.045 1.00 87.12 85 GLY A CA 1
ATOM 662 C C . GLY A 1 85 ? 12.601 5.831 -11.663 1.00 87.12 85 GLY A C 1
ATOM 663 O O . GLY A 1 85 ? 13.777 5.954 -11.330 1.00 87.12 85 GLY A O 1
ATOM 664 N N . ASN A 1 86 ? 12.225 4.917 -12.568 1.00 82.75 86 ASN A N 1
ATOM 665 C CA . ASN A 1 86 ? 13.142 3.951 -13.205 1.00 82.75 86 ASN A CA 1
ATOM 666 C C . ASN A 1 86 ? 13.218 4.062 -14.742 1.00 82.75 86 ASN A C 1
ATOM 668 O O . ASN A 1 86 ? 13.878 3.241 -15.388 1.00 82.75 86 ASN A O 1
ATOM 672 N N . THR A 1 87 ? 12.554 5.063 -15.324 1.00 78.56 87 THR A N 1
ATOM 673 C CA . THR A 1 87 ? 12.294 5.187 -16.762 1.00 78.56 87 THR A CA 1
ATOM 674 C C . THR A 1 87 ? 13.539 4.994 -17.638 1.00 78.56 87 THR A C 1
ATOM 676 O O . THR A 1 87 ? 14.489 5.773 -17.597 1.00 78.56 87 THR A O 1
ATOM 679 N N . GLY A 1 88 ? 13.504 3.961 -18.483 1.00 73.38 88 GLY A N 1
ATOM 680 C CA . GLY A 1 88 ? 14.536 3.643 -19.475 1.00 73.38 88 GLY A CA 1
ATOM 681 C C . GLY A 1 88 ? 15.567 2.598 -19.031 1.00 73.38 88 GLY A C 1
ATOM 682 O O . GLY A 1 88 ? 16.320 2.099 -19.870 1.00 73.38 88 GLY A O 1
ATOM 683 N N . ASN A 1 89 ? 15.595 2.200 -17.756 1.00 80.69 89 ASN A N 1
ATOM 684 C CA . ASN A 1 89 ? 16.532 1.186 -17.274 1.00 80.69 89 ASN A CA 1
ATOM 685 C C . ASN A 1 89 ? 15.958 -0.234 -17.427 1.00 80.69 89 ASN A C 1
ATOM 687 O O . ASN A 1 89 ? 15.310 -0.743 -16.528 1.00 80.69 89 ASN A O 1
ATOM 691 N N . SER A 1 90 ? 16.243 -0.938 -18.525 1.00 76.94 90 SER A N 1
ATOM 692 C CA . SER A 1 90 ? 15.808 -2.344 -18.709 1.00 76.94 90 SER A CA 1
ATOM 693 C C . SER A 1 90 ? 16.423 -3.359 -17.717 1.00 76.94 90 SER A C 1
ATOM 695 O O . SER A 1 90 ? 16.019 -4.528 -17.683 1.00 76.94 90 SER A O 1
ATOM 697 N N . ASN A 1 91 ? 17.385 -2.925 -16.896 1.00 80.75 91 ASN A N 1
ATOM 698 C CA . ASN A 1 91 ? 18.044 -3.714 -15.855 1.00 80.75 91 ASN A CA 1
ATOM 699 C C . ASN A 1 91 ? 17.711 -3.280 -14.422 1.00 80.75 91 ASN A C 1
ATOM 701 O O . ASN A 1 91 ? 18.360 -3.751 -13.491 1.00 80.75 91 ASN A O 1
ATOM 705 N N . CYS A 1 92 ? 16.701 -2.431 -14.225 1.00 83.88 92 CYS A N 1
ATOM 706 C CA . CYS A 1 92 ? 16.146 -2.203 -12.896 1.00 83.88 92 CYS A CA 1
ATOM 707 C C . CYS A 1 92 ? 15.320 -3.416 -12.416 1.00 83.88 92 CYS A C 1
ATOM 709 O O . CYS A 1 92 ? 15.030 -4.348 -13.176 1.00 83.88 92 CYS A O 1
ATOM 711 N N . GLY A 1 93 ? 14.990 -3.407 -11.124 1.00 85.38 93 GLY A N 1
ATOM 712 C CA . GLY A 1 93 ? 14.285 -4.489 -10.444 1.00 85.38 93 GLY A CA 1
ATOM 713 C C . GLY A 1 93 ? 15.174 -5.244 -9.459 1.00 85.38 93 GLY A C 1
ATOM 714 O O . GLY A 1 93 ? 16.268 -5.695 -9.792 1.00 85.38 93 GLY A O 1
ATOM 715 N N . TYR A 1 94 ? 14.675 -5.394 -8.238 1.00 90.44 94 TYR A N 1
ATOM 716 C CA . TYR A 1 94 ? 15.256 -6.184 -7.156 1.00 90.44 94 TYR A CA 1
ATOM 717 C C . TYR A 1 94 ? 14.118 -6.781 -6.322 1.00 90.44 94 TYR A C 1
ATOM 719 O O . TYR A 1 94 ? 12.963 -6.362 -6.456 1.00 90.44 94 TYR A O 1
ATOM 727 N N . VAL A 1 95 ? 14.433 -7.771 -5.490 1.00 90.81 95 VAL A N 1
ATOM 728 C CA . VAL A 1 95 ? 13.463 -8.341 -4.550 1.00 90.81 95 VAL A CA 1
ATOM 729 C C . VAL A 1 95 ? 13.363 -7.437 -3.326 1.00 90.81 95 VAL A C 1
ATOM 731 O O . VAL A 1 95 ? 14.383 -7.032 -2.768 1.00 90.81 95 VAL A O 1
ATOM 734 N N . VAL A 1 96 ? 12.135 -7.122 -2.934 1.00 92.38 96 VAL A N 1
ATOM 735 C CA . VAL A 1 96 ? 11.775 -6.417 -1.706 1.00 92.38 96 VAL A CA 1
ATOM 736 C C . VAL A 1 96 ? 11.283 -7.466 -0.711 1.00 92.38 96 VAL A C 1
ATOM 738 O O . VAL A 1 96 ? 10.488 -8.337 -1.059 1.00 92.38 96 VAL A O 1
ATOM 741 N N . ASP A 1 97 ? 11.823 -7.409 0.502 1.00 95.31 97 ASP A N 1
ATOM 742 C CA . ASP A 1 97 ? 11.665 -8.428 1.552 1.00 95.31 97 ASP A CA 1
ATOM 743 C C . ASP A 1 97 ? 11.578 -7.760 2.940 1.00 95.31 97 ASP A C 1
ATOM 745 O O . ASP A 1 97 ? 12.031 -8.295 3.945 1.00 95.31 97 ASP A O 1
ATOM 749 N N . SER A 1 98 ? 11.094 -6.513 2.969 1.00 93.44 98 SER A N 1
ATOM 750 C CA . SER A 1 98 ? 11.044 -5.647 4.155 1.00 93.44 98 SER A CA 1
ATOM 751 C C . SER A 1 98 ? 9.662 -5.581 4.805 1.00 93.44 98 SER A C 1
ATOM 753 O O . SER A 1 98 ? 9.469 -4.772 5.704 1.00 93.44 98 SER A O 1
ATOM 755 N N . GLY A 1 99 ? 8.682 -6.330 4.294 1.00 94.12 99 GLY A N 1
ATOM 756 C CA . GLY A 1 99 ? 7.272 -6.174 4.660 1.00 94.12 99 GLY A CA 1
ATOM 757 C C . GLY A 1 99 ? 6.615 -4.894 4.126 1.00 94.12 99 GLY A C 1
ATOM 758 O O . GLY A 1 99 ? 5.404 -4.775 4.207 1.00 94.12 99 GLY A O 1
ATOM 759 N N . LEU A 1 100 ? 7.344 -3.972 3.488 1.00 94.25 100 LEU A N 1
ATOM 760 C CA . LEU A 1 100 ? 6.817 -2.664 3.067 1.00 94.25 100 LEU A CA 1
ATOM 761 C C . LEU A 1 100 ? 6.819 -2.458 1.548 1.00 94.25 100 LEU A C 1
ATOM 763 O O . LEU A 1 100 ? 7.733 -2.895 0.844 1.00 94.25 100 LEU A O 1
ATOM 767 N N . LEU A 1 101 ? 5.835 -1.700 1.056 1.00 93.06 101 LEU A N 1
ATOM 768 C CA . LEU A 1 101 ? 5.738 -1.299 -0.347 1.00 93.06 101 LEU A CA 1
ATOM 769 C C . LEU A 1 101 ? 6.819 -0.280 -0.688 1.00 93.06 101 LEU A C 1
ATOM 771 O O . LEU A 1 101 ? 6.927 0.772 -0.070 1.00 93.06 101 LEU A O 1
ATOM 775 N N . ARG A 1 102 ? 7.612 -0.564 -1.715 1.00 94.12 102 ARG A N 1
ATOM 776 C CA . ARG A 1 102 ? 8.755 0.251 -2.115 1.00 94.12 102 ARG A CA 1
ATOM 777 C C . ARG A 1 102 ? 8.507 0.936 -3.456 1.00 94.12 102 ARG A C 1
ATOM 779 O O . ARG A 1 102 ? 8.634 0.299 -4.498 1.00 94.12 102 ARG A O 1
ATOM 786 N N . LEU A 1 103 ? 8.196 2.236 -3.435 1.00 93.50 103 LEU A N 1
ATOM 787 C CA . LEU A 1 103 ? 7.750 3.008 -4.608 1.00 93.50 103 LEU A CA 1
ATOM 788 C C . LEU A 1 103 ? 8.600 4.261 -4.866 1.00 93.50 103 LEU A C 1
ATOM 790 O O . LEU A 1 103 ? 9.454 4.635 -4.059 1.00 93.50 103 LEU A O 1
ATOM 794 N N . TYR A 1 104 ? 8.393 4.902 -6.022 1.00 93.81 104 TYR A N 1
ATOM 795 C CA . TYR A 1 104 ? 8.908 6.252 -6.272 1.00 93.81 104 TYR A CA 1
ATOM 796 C C . TYR A 1 104 ? 7.850 7.269 -5.836 1.00 93.81 104 TYR A C 1
ATOM 798 O O . TYR A 1 104 ? 6.909 7.574 -6.570 1.00 93.81 104 TYR A O 1
ATOM 806 N N . ALA A 1 105 ? 8.006 7.752 -4.610 1.00 94.81 105 ALA A N 1
ATOM 807 C CA . ALA A 1 105 ? 7.176 8.760 -3.988 1.00 94.81 105 ALA A CA 1
ATOM 808 C C . ALA A 1 105 ? 7.399 10.123 -4.651 1.00 94.81 105 ALA A C 1
ATOM 810 O O . ALA A 1 105 ? 8.448 10.752 -4.493 1.00 94.81 105 ALA A O 1
ATOM 811 N N . LEU A 1 106 ? 6.408 10.569 -5.414 1.00 94.69 106 LEU A N 1
ATOM 812 C CA . LEU A 1 106 ? 6.369 11.863 -6.072 1.00 94.69 106 LEU A CA 1
ATOM 813 C C . LEU A 1 106 ? 5.304 12.710 -5.359 1.00 94.69 106 LEU A C 1
ATOM 815 O O . LEU A 1 106 ? 4.124 12.351 -5.435 1.00 94.69 106 LEU A O 1
ATOM 819 N N . PRO A 1 107 ? 5.688 13.803 -4.668 1.00 93.81 107 PRO A N 1
ATOM 820 C CA . PRO A 1 107 ? 4.746 14.659 -3.952 1.00 93.81 107 PRO A CA 1
ATOM 821 C C . PRO A 1 107 ? 3.632 15.209 -4.860 1.00 93.81 107 PRO A C 1
ATOM 823 O O . PRO A 1 107 ? 3.815 15.271 -6.079 1.00 93.81 107 PRO A O 1
ATOM 826 N N . PRO A 1 108 ? 2.508 15.700 -4.302 1.00 91.88 108 PRO A N 1
ATOM 827 C CA . PRO A 1 108 ? 1.373 16.213 -5.083 1.00 91.88 108 PRO A CA 1
ATOM 828 C C . PRO A 1 108 ? 1.708 17.332 -6.086 1.00 91.88 108 PRO A C 1
ATOM 830 O O . PRO A 1 108 ? 0.977 17.540 -7.049 1.00 91.88 108 PRO A O 1
ATOM 833 N N . ASN A 1 109 ? 2.829 18.039 -5.902 1.00 90.88 109 ASN A N 1
ATOM 834 C CA . ASN A 1 109 ? 3.329 19.048 -6.844 1.00 90.88 109 ASN A CA 1
ATOM 835 C C . ASN A 1 109 ? 4.000 18.464 -8.111 1.00 90.88 109 ASN A C 1
ATOM 837 O O . ASN A 1 109 ? 4.407 19.229 -8.985 1.00 90.88 109 ASN A O 1
ATOM 841 N N . GLY A 1 110 ? 4.142 17.138 -8.211 1.00 88.75 110 GLY A N 1
ATOM 842 C CA . GLY A 1 110 ? 4.688 16.442 -9.377 1.00 88.75 110 GLY A CA 1
ATOM 843 C C . GLY A 1 110 ? 6.202 16.576 -9.577 1.00 88.75 110 GLY A C 1
ATOM 844 O O . GLY A 1 110 ? 6.687 16.249 -10.660 1.00 88.75 110 GLY A O 1
ATOM 845 N N . ILE A 1 111 ? 6.962 17.055 -8.583 1.00 87.94 111 ILE A N 1
ATOM 846 C CA . ILE A 1 111 ? 8.413 17.300 -8.696 1.00 87.94 111 ILE A CA 1
ATOM 847 C C . ILE A 1 111 ? 9.198 16.800 -7.475 1.00 87.94 111 ILE A C 1
ATOM 849 O O . ILE A 1 111 ? 8.647 16.604 -6.399 1.00 87.94 111 ILE A O 1
ATOM 853 N N . ASN A 1 112 ? 10.517 16.634 -7.637 1.00 89.69 112 ASN A N 1
ATOM 854 C CA . ASN A 1 112 ? 11.450 16.208 -6.579 1.00 89.69 112 ASN A CA 1
ATOM 855 C C . ASN A 1 112 ? 11.093 14.860 -5.924 1.00 89.69 112 ASN A C 1
ATOM 857 O O . ASN A 1 112 ? 11.281 14.674 -4.722 1.00 89.69 112 ASN A O 1
ATOM 861 N N . GLY A 1 113 ? 10.585 13.916 -6.720 1.00 91.06 113 GLY A N 1
ATOM 862 C CA . GLY A 1 113 ? 10.272 12.579 -6.234 1.00 91.06 113 GLY A CA 1
ATOM 863 C C . GLY A 1 113 ? 11.508 11.812 -5.757 1.00 91.06 113 GLY A C 1
ATOM 864 O O . GLY A 1 113 ? 12.636 12.029 -6.212 1.00 91.06 113 GLY A O 1
ATOM 865 N N . SER A 1 114 ? 11.285 10.891 -4.829 1.00 92.75 114 SER A N 1
ATOM 866 C CA . SER A 1 114 ? 12.321 10.066 -4.216 1.00 92.75 114 SER A CA 1
ATOM 867 C C . SER A 1 114 ? 11.812 8.650 -3.964 1.00 92.75 114 SER A C 1
ATOM 869 O O . SER A 1 114 ? 10.635 8.345 -4.109 1.00 92.75 114 SER A O 1
ATOM 871 N N . PHE A 1 115 ? 12.723 7.745 -3.647 1.00 93.25 115 PHE A N 1
ATOM 872 C CA . PHE A 1 115 ? 12.449 6.318 -3.565 1.00 93.25 115 PHE A CA 1
ATOM 873 C C . PHE A 1 115 ? 12.221 5.908 -2.102 1.00 93.25 115 PHE A C 1
ATOM 875 O O . PHE A 1 115 ? 13.184 5.883 -1.339 1.00 93.25 115 PHE A O 1
ATOM 882 N N . GLN A 1 116 ? 10.980 5.577 -1.732 1.00 94.38 116 GLN A N 1
ATOM 883 C CA . GLN A 1 116 ? 10.529 5.443 -0.336 1.00 94.38 116 GLN A CA 1
ATOM 884 C C . GLN A 1 116 ? 9.809 4.117 -0.060 1.00 94.38 116 GLN A C 1
ATOM 886 O O . GLN A 1 116 ? 9.224 3.527 -0.973 1.00 94.38 116 GLN A O 1
ATOM 891 N N . TYR A 1 117 ? 9.863 3.661 1.193 1.00 94.31 117 TYR A N 1
ATOM 892 C CA . TYR A 1 117 ? 9.016 2.579 1.704 1.00 94.31 117 TYR A CA 1
ATOM 893 C C . TYR A 1 117 ? 7.746 3.184 2.291 1.00 94.31 117 TYR A C 1
ATOM 895 O O . TYR A 1 117 ? 7.855 4.193 2.967 1.00 94.31 117 TYR A O 1
ATOM 903 N N . PHE A 1 118 ? 6.593 2.582 2.019 1.00 95.06 118 PHE A N 1
ATOM 904 C CA . PHE A 1 118 ? 5.278 3.031 2.462 1.00 95.06 118 PHE A CA 1
ATOM 905 C C . PHE A 1 118 ? 4.742 2.093 3.535 1.00 95.06 118 PHE A C 1
ATOM 907 O O . PHE A 1 118 ? 4.692 0.879 3.315 1.00 95.06 118 PHE A O 1
ATOM 914 N N . GLU A 1 119 ? 4.351 2.681 4.659 1.00 94.06 119 GLU A N 1
ATOM 915 C CA . GLU A 1 119 ? 3.703 2.040 5.802 1.00 94.06 119 GLU A CA 1
ATOM 916 C C . GLU A 1 119 ? 2.171 2.130 5.717 1.00 94.06 119 GLU A C 1
ATOM 918 O O . GLU A 1 119 ? 1.484 1.195 6.120 1.00 94.06 119 GLU A O 1
ATOM 923 N N . TYR A 1 120 ? 1.650 3.210 5.126 1.00 92.81 120 TYR A N 1
ATOM 924 C CA . TYR A 1 120 ? 0.216 3.482 5.010 1.00 92.81 120 TYR A CA 1
ATOM 925 C C . TYR A 1 120 ? -0.221 3.603 3.543 1.00 92.81 120 TYR A C 1
ATOM 927 O O . TYR A 1 120 ? 0.515 4.093 2.674 1.00 92.81 120 TYR A O 1
ATOM 935 N N . ILE A 1 121 ? -1.449 3.185 3.248 1.00 90.50 121 ILE A N 1
ATOM 936 C CA . ILE A 1 121 ? -2.111 3.416 1.961 1.00 90.50 121 ILE A CA 1
ATOM 937 C C . ILE A 1 121 ? -3.042 4.618 2.070 1.00 90.50 121 ILE A C 1
ATOM 939 O O . ILE A 1 121 ? -3.063 5.430 1.140 1.00 90.50 121 ILE A O 1
ATOM 943 N N . LEU A 1 122 ? -3.778 4.719 3.175 1.00 87.75 122 LEU A N 1
ATOM 944 C CA . LEU A 1 122 ? -4.759 5.763 3.436 1.00 87.75 122 LEU A CA 1
ATOM 945 C C . LEU A 1 122 ? -4.218 6.803 4.428 1.00 87.75 122 LEU A C 1
ATOM 947 O O . LEU A 1 122 ? -3.390 6.494 5.277 1.00 87.75 122 LEU A O 1
ATOM 951 N N . ASP A 1 123 ? -4.675 8.043 4.274 1.00 89.06 123 ASP A N 1
ATOM 952 C CA . ASP A 1 123 ? -4.464 9.138 5.232 1.00 89.06 123 ASP A CA 1
ATOM 953 C C . ASP A 1 123 ? -5.655 9.169 6.195 1.00 89.06 123 ASP A C 1
ATOM 955 O O . ASP A 1 123 ? -6.795 9.354 5.745 1.00 89.06 123 ASP A O 1
ATOM 959 N N . SER A 1 124 ? -5.406 8.945 7.485 1.00 86.06 124 SER A N 1
ATOM 960 C CA . SER A 1 124 ? -6.405 8.900 8.554 1.00 86.06 124 SER A CA 1
ATOM 961 C C . SER A 1 124 ? -6.024 9.861 9.699 1.00 86.06 124 SER A C 1
ATOM 963 O O . SER A 1 124 ? -4.856 10.167 9.932 1.00 86.06 124 SER A O 1
ATOM 965 N N . PRO A 1 125 ? -7.004 10.437 10.420 1.00 84.06 125 PRO A N 1
ATOM 966 C CA . PRO A 1 125 ? -6.725 11.460 11.433 1.00 84.06 125 PRO A CA 1
ATOM 967 C C . PRO A 1 125 ? -6.141 10.900 12.742 1.00 84.06 125 PRO A C 1
ATOM 969 O O . PRO A 1 125 ? -5.643 11.677 13.558 1.00 84.06 125 PRO A O 1
ATOM 972 N N . ASP A 1 126 ? -6.247 9.589 12.948 1.00 87.00 126 ASP A N 1
ATOM 973 C CA . ASP A 1 126 ? -5.894 8.834 14.151 1.00 87.00 126 ASP A CA 1
ATOM 974 C C . ASP A 1 126 ? -4.627 7.971 14.001 1.00 87.00 126 ASP A C 1
ATOM 976 O O . ASP A 1 126 ? -4.213 7.345 14.976 1.00 87.00 126 ASP A O 1
ATOM 980 N N . ASP A 1 127 ? -3.972 8.000 12.832 1.00 88.44 127 ASP A N 1
ATOM 981 C CA . ASP A 1 127 ? -2.734 7.257 12.565 1.00 88.44 127 ASP A CA 1
ATOM 982 C C . ASP A 1 127 ? -1.659 7.532 13.637 1.00 88.44 127 ASP A C 1
ATOM 984 O O . ASP A 1 127 ? -1.343 8.682 13.976 1.00 88.44 127 ASP A O 1
ATOM 988 N N . ALA A 1 128 ? -1.012 6.471 14.125 1.00 89.62 128 ALA A N 1
ATOM 989 C CA . ALA A 1 128 ? -0.058 6.506 15.237 1.00 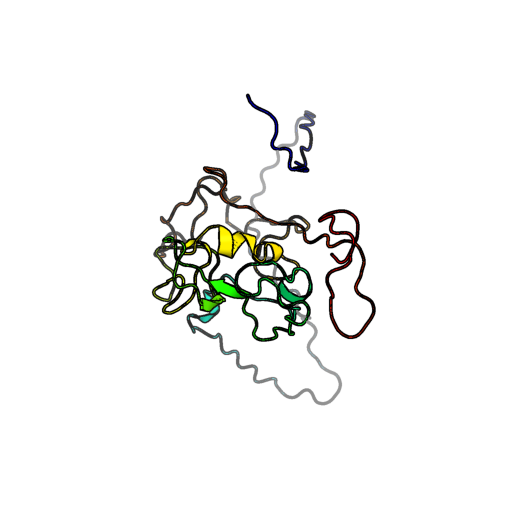89.62 128 ALA A CA 1
ATOM 990 C C . ALA A 1 128 ? 1.184 7.385 14.979 1.00 89.62 128 ALA A C 1
ATOM 992 O O . ALA A 1 128 ? 1.947 7.693 15.905 1.00 89.62 128 ALA A O 1
ATOM 993 N N . TYR A 1 129 ? 1.421 7.798 13.728 1.00 88.88 129 TYR A N 1
ATOM 994 C CA . TYR A 1 129 ? 2.533 8.657 13.344 1.00 88.88 129 TYR A CA 1
ATOM 995 C C . TYR A 1 129 ? 2.164 9.709 12.299 1.00 88.88 129 TYR A C 1
ATOM 997 O O . TYR A 1 129 ? 1.505 9.430 11.306 1.00 88.88 129 TYR A O 1
ATOM 1005 N N . GLY A 1 130 ? 2.748 10.903 12.446 1.00 87.62 130 GLY A N 1
ATOM 1006 C CA . GLY A 1 130 ? 2.640 11.978 11.459 1.00 87.62 130 GLY A CA 1
ATOM 1007 C C . GLY A 1 130 ? 3.136 11.568 10.065 1.00 87.62 130 GLY A C 1
ATOM 1008 O O . GLY A 1 130 ? 4.322 11.270 9.871 1.00 87.62 130 GLY A O 1
ATOM 1009 N N . GLN A 1 131 ? 2.211 11.606 9.111 1.00 89.62 131 GLN A N 1
ATOM 1010 C CA . GLN A 1 131 ? 2.355 11.076 7.761 1.00 89.62 131 GLN A CA 1
ATOM 1011 C C . GLN A 1 131 ? 2.917 12.081 6.742 1.00 89.62 131 GLN A C 1
ATOM 1013 O O . GLN A 1 131 ? 2.881 13.302 6.930 1.00 89.62 131 GLN A O 1
ATOM 1018 N N . SER A 1 132 ? 3.449 11.579 5.621 1.00 92.19 132 SER A N 1
ATOM 1019 C CA . SER A 1 132 ? 3.857 12.410 4.475 1.00 92.19 132 SER A CA 1
ATOM 1020 C C . SER A 1 132 ? 4.046 11.592 3.192 1.00 92.19 132 SER A C 1
ATOM 1022 O O . SER A 1 132 ? 4.133 10.377 3.243 1.00 92.19 132 SER A O 1
ATOM 1024 N N . CYS A 1 133 ? 4.231 12.227 2.029 1.00 92.88 133 CYS A N 1
ATOM 1025 C CA . CYS A 1 133 ? 4.672 11.491 0.831 1.00 92.88 133 CYS A CA 1
ATOM 1026 C C . CYS A 1 133 ? 6.194 11.203 0.811 1.00 92.88 133 CYS A C 1
ATOM 1028 O O . CYS A 1 133 ? 6.621 10.191 0.267 1.00 92.88 133 CYS A O 1
ATOM 1030 N N . THR A 1 134 ? 7.052 12.081 1.360 1.00 87.31 134 THR A N 1
ATOM 1031 C CA . THR A 1 134 ? 8.524 11.992 1.161 1.00 87.31 134 THR A CA 1
ATOM 1032 C C . THR A 1 134 ? 9.396 12.405 2.360 1.00 87.31 134 THR A C 1
ATOM 1034 O O . THR A 1 134 ? 10.574 12.704 2.162 1.00 87.31 134 THR A O 1
ATOM 1037 N N . GLY A 1 135 ? 8.851 12.507 3.576 1.00 81.75 135 GLY A N 1
ATOM 1038 C CA . GLY A 1 135 ? 9.593 12.953 4.770 1.00 81.75 135 GLY A CA 1
ATOM 1039 C C . GLY A 1 135 ? 9.800 11.848 5.808 1.00 81.75 135 GLY A C 1
ATOM 1040 O O . GLY A 1 135 ? 10.918 11.401 6.046 1.00 81.75 135 GLY A O 1
ATOM 1041 N N . SER A 1 136 ? 8.702 11.413 6.414 1.00 80.56 136 SER A N 1
ATOM 1042 C CA . SER A 1 136 ? 8.600 10.340 7.411 1.00 80.56 136 SER A CA 1
ATOM 1043 C C . SER A 1 136 ? 7.272 9.613 7.227 1.00 80.56 136 SER A C 1
ATOM 1045 O O . SER A 1 136 ? 6.323 10.274 6.809 1.00 80.56 136 SER A O 1
ATOM 1047 N N . ARG A 1 137 ? 7.234 8.304 7.521 1.00 88.50 137 ARG A N 1
ATOM 1048 C CA . ARG A 1 137 ? 6.042 7.432 7.500 1.00 88.50 137 ARG A CA 1
ATOM 1049 C C . ARG A 1 137 ? 5.180 7.654 6.259 1.00 88.50 137 ARG A C 1
ATOM 1051 O O . ARG A 1 137 ? 4.287 8.500 6.242 1.00 88.50 137 ARG A O 1
ATOM 1058 N N . GLN A 1 138 ? 5.582 7.015 5.166 1.00 93.62 138 GLN A N 1
ATOM 1059 C CA . GLN A 1 138 ? 5.046 7.348 3.863 1.00 93.62 138 GLN A CA 1
ATOM 1060 C C . GLN A 1 138 ? 3.650 6.779 3.641 1.00 93.62 138 GLN A C 1
ATOM 1062 O O . GLN A 1 138 ? 3.430 5.571 3.734 1.00 93.62 138 GLN A O 1
ATOM 1067 N N . THR A 1 139 ? 2.754 7.679 3.245 1.00 93.69 139 THR A N 1
ATOM 1068 C CA . THR A 1 139 ? 1.345 7.384 2.984 1.00 93.69 139 THR A CA 1
ATOM 1069 C C . THR A 1 139 ? 1.032 7.576 1.519 1.00 93.69 139 THR A C 1
ATOM 1071 O O . THR A 1 139 ? 1.345 8.614 0.924 1.00 93.69 139 THR A O 1
ATOM 1074 N N . LEU A 1 140 ? 0.426 6.557 0.916 1.00 92.25 140 LEU A N 1
ATOM 1075 C CA . LEU A 1 140 ? 0.235 6.511 -0.527 1.00 92.25 140 LEU A CA 1
ATOM 1076 C C . LEU A 1 140 ? -0.797 7.540 -1.025 1.00 92.25 140 LEU A C 1
ATOM 1078 O O . LEU A 1 140 ? -0.575 8.151 -2.072 1.00 92.25 140 LEU A O 1
ATOM 1082 N N . GLU A 1 141 ? -1.868 7.785 -0.264 1.00 90.50 141 GLU A N 1
ATOM 1083 C CA . GLU A 1 141 ? -2.889 8.814 -0.539 1.00 90.50 141 GLU A CA 1
ATOM 1084 C C . GLU A 1 141 ? -2.329 10.251 -0.537 1.00 90.50 141 GLU A C 1
ATOM 1086 O O . GLU A 1 141 ? -2.796 11.097 -1.299 1.00 90.50 141 GLU A O 1
ATOM 1091 N N . LEU A 1 142 ? -1.264 10.519 0.229 1.00 92.75 142 LEU A N 1
ATOM 1092 C CA . LEU A 1 142 ? -0.600 11.830 0.284 1.00 92.75 142 LEU A CA 1
ATOM 1093 C C . LEU A 1 142 ? 0.352 12.098 -0.898 1.00 92.75 142 LEU A C 1
ATOM 1095 O O . LEU A 1 142 ? 0.930 13.187 -0.997 1.00 92.75 142 LEU A O 1
ATOM 1099 N N . CYS A 1 143 ? 0.553 11.126 -1.790 1.00 93.38 143 CYS A N 1
ATOM 1100 C CA . CYS A 1 143 ? 1.385 11.263 -2.984 1.00 93.38 143 CYS A CA 1
ATOM 1101 C C . CYS A 1 143 ? 0.577 11.623 -4.241 1.00 93.38 143 CYS A C 1
ATOM 1103 O O . CYS A 1 143 ? -0.647 11.583 -4.285 1.00 93.38 143 CYS A O 1
ATOM 1105 N N . SER A 1 144 ? 1.279 11.988 -5.317 1.00 92.94 144 SER A N 1
ATOM 1106 C CA . SER A 1 144 ? 0.642 12.164 -6.626 1.00 92.94 144 SER A CA 1
ATOM 1107 C C . SER A 1 144 ? 0.105 10.838 -7.183 1.00 92.94 144 SER A C 1
ATOM 1109 O O . SER A 1 144 ? 0.694 9.776 -6.966 1.00 92.94 144 SER A O 1
ATOM 1111 N N . GLN A 1 145 ? -0.950 10.908 -8.003 1.00 87.06 145 GLN A N 1
ATOM 1112 C CA . GLN A 1 145 ? -1.540 9.737 -8.669 1.00 87.06 145 GLN A CA 1
ATOM 1113 C C . GLN A 1 145 ? -0.507 8.897 -9.440 1.00 87.06 145 GLN A C 1
ATOM 1115 O O . GLN A 1 145 ? -0.588 7.675 -9.451 1.00 87.06 145 GLN A O 1
ATOM 1120 N N . ALA A 1 146 ? 0.526 9.527 -10.009 1.00 89.19 146 ALA A N 1
ATOM 1121 C CA . ALA A 1 146 ? 1.594 8.822 -10.716 1.00 89.19 146 ALA A CA 1
ATOM 1122 C C . ALA A 1 146 ? 2.405 7.862 -9.818 1.00 89.19 146 ALA A C 1
ATOM 1124 O O . ALA A 1 146 ? 2.982 6.908 -10.333 1.00 89.19 146 ALA A O 1
ATOM 1125 N N . THR A 1 147 ? 2.465 8.093 -8.500 1.00 91.19 147 THR A N 1
ATOM 1126 C CA . THR A 1 147 ? 3.064 7.155 -7.535 1.00 91.19 147 THR A CA 1
ATOM 1127 C C . THR A 1 147 ? 2.143 5.970 -7.266 1.00 91.19 147 THR A C 1
ATOM 1129 O O . THR A 1 147 ? 2.627 4.841 -7.248 1.00 91.19 147 THR A O 1
ATOM 1132 N N . ILE A 1 148 ? 0.836 6.211 -7.104 1.00 82.06 148 ILE A N 1
ATOM 1133 C CA . ILE A 1 148 ? -0.181 5.157 -6.944 1.00 82.06 148 ILE A CA 1
ATOM 1134 C C . ILE A 1 148 ? -0.184 4.238 -8.176 1.00 82.06 148 ILE A C 1
ATOM 1136 O O . ILE A 1 148 ? -0.125 3.017 -8.046 1.00 82.06 148 ILE A O 1
ATOM 1140 N N . ASP A 1 149 ? -0.173 4.829 -9.371 1.00 84.12 149 ASP A N 1
ATOM 1141 C CA . ASP A 1 149 ? -0.220 4.111 -10.648 1.00 84.12 149 ASP A CA 1
ATOM 1142 C C . ASP A 1 149 ? 1.099 3.379 -10.984 1.00 84.12 149 ASP A C 1
ATOM 1144 O O . ASP A 1 149 ? 1.110 2.501 -11.848 1.00 84.12 149 ASP A O 1
ATOM 1148 N N . ALA A 1 150 ? 2.219 3.715 -10.326 1.00 85.31 150 ALA A N 1
ATOM 1149 C CA . ALA A 1 150 ? 3.529 3.115 -10.608 1.00 85.31 150 ALA A CA 1
ATOM 1150 C C . ALA A 1 150 ? 3.629 1.638 -10.188 1.00 85.31 150 ALA A C 1
ATOM 1152 O O . ALA A 1 150 ? 4.374 0.879 -10.810 1.00 85.31 150 ALA A O 1
ATOM 1153 N N . ASP A 1 151 ? 2.890 1.231 -9.152 1.00 85.75 151 ASP A N 1
ATOM 1154 C CA . ASP A 1 151 ? 2.730 -0.171 -8.761 1.00 85.75 151 ASP A CA 1
ATOM 1155 C C . ASP A 1 151 ? 1.322 -0.412 -8.208 1.00 85.75 151 ASP A C 1
ATOM 1157 O O . ASP A 1 151 ? 1.083 -0.457 -7.000 1.00 85.75 151 ASP A O 1
ATOM 1161 N N . TRP A 1 152 ? 0.378 -0.609 -9.123 1.00 78.75 152 TRP A N 1
ATOM 1162 C CA . TRP A 1 152 ? -1.016 -0.930 -8.815 1.00 78.75 152 TRP A CA 1
ATOM 1163 C C . TRP A 1 152 ? -1.182 -2.136 -7.870 1.00 78.75 152 TRP A C 1
ATOM 1165 O O . TRP A 1 152 ? -2.192 -2.244 -7.174 1.00 78.75 152 TRP A O 1
ATOM 1175 N N . ARG A 1 153 ? -0.187 -3.030 -7.771 1.00 84.12 153 ARG A N 1
ATOM 1176 C CA . ARG A 1 153 ? -0.222 -4.183 -6.854 1.00 84.12 153 ARG A CA 1
ATOM 1177 C C . ARG A 1 153 ? -0.228 -3.773 -5.376 1.00 84.12 153 ARG A C 1
ATOM 1179 O O . ARG A 1 153 ? -0.582 -4.597 -4.542 1.00 84.12 153 ARG A O 1
ATOM 1186 N N . ALA A 1 154 ? 0.075 -2.512 -5.053 1.00 84.81 154 ALA A N 1
ATOM 1187 C CA . ALA A 1 154 ? -0.126 -1.935 -3.722 1.00 84.81 154 ALA A CA 1
ATOM 1188 C C . ALA A 1 154 ? -1.550 -2.149 -3.169 1.00 84.81 154 ALA A C 1
ATOM 1190 O O . ALA A 1 154 ? -1.724 -2.320 -1.967 1.00 84.81 154 ALA A O 1
ATOM 1191 N N . ARG A 1 155 ? -2.557 -2.180 -4.055 1.00 86.69 155 ARG A N 1
ATOM 1192 C CA . ARG A 1 155 ? -3.981 -2.371 -3.729 1.00 86.69 155 ARG A CA 1
ATOM 1193 C C . ARG A 1 155 ? -4.466 -3.799 -4.038 1.00 86.69 155 ARG A C 1
ATOM 1195 O O . ARG A 1 155 ? -5.618 -3.996 -4.419 1.00 86.69 155 ARG A O 1
ATOM 1202 N N . SER A 1 156 ? -3.574 -4.787 -3.951 1.00 88.06 156 SER A N 1
ATOM 1203 C CA . SER A 1 156 ? -3.868 -6.207 -4.179 1.00 88.06 156 SER A CA 1
ATOM 1204 C C . SER A 1 156 ? -3.500 -7.032 -2.951 1.00 88.06 156 SER A C 1
ATOM 1206 O O . SER A 1 156 ? -2.333 -7.041 -2.553 1.00 88.06 156 SER A O 1
ATOM 1208 N N . ALA A 1 157 ? -4.467 -7.795 -2.430 1.00 90.31 157 ALA A N 1
ATOM 1209 C CA . ALA A 1 157 ? -4.280 -8.745 -1.328 1.00 90.31 157 ALA A CA 1
ATOM 1210 C C . ALA A 1 157 ? -3.146 -9.762 -1.575 1.00 90.31 157 ALA A C 1
ATOM 1212 O O . ALA A 1 157 ? -2.523 -10.268 -0.646 1.00 90.31 157 ALA A O 1
ATOM 1213 N N . ALA A 1 158 ? -2.849 -10.055 -2.845 1.00 85.19 158 ALA A N 1
ATOM 1214 C CA . ALA A 1 158 ? -1.804 -11.000 -3.225 1.00 85.19 158 ALA A CA 1
ATOM 1215 C C . ALA A 1 158 ? -0.372 -10.426 -3.118 1.00 85.19 158 ALA A C 1
ATOM 1217 O O . ALA A 1 158 ? 0.593 -11.188 -3.178 1.00 85.19 158 ALA A O 1
ATOM 1218 N N . VAL A 1 159 ? -0.215 -9.105 -2.943 1.00 87.88 159 VAL A N 1
ATOM 1219 C CA . VAL A 1 159 ? 1.076 -8.472 -2.617 1.00 87.88 159 VAL A CA 1
ATOM 1220 C C . VAL A 1 159 ? 1.043 -7.857 -1.223 1.00 87.88 159 VAL A C 1
ATOM 1222 O O . VAL A 1 159 ? 1.886 -8.241 -0.417 1.00 87.88 159 VAL A O 1
ATOM 1225 N N . ASN A 1 160 ? 0.091 -6.965 -0.921 1.00 92.44 160 ASN A N 1
ATOM 1226 C CA . ASN A 1 160 ? -0.150 -6.452 0.432 1.00 92.44 160 ASN A CA 1
ATOM 1227 C C . ASN A 1 160 ? -1.235 -7.297 1.115 1.00 92.44 160 ASN A C 1
ATOM 1229 O O . ASN A 1 160 ? -2.411 -7.135 0.802 1.00 92.44 160 ASN A O 1
ATOM 1233 N N . VAL A 1 161 ? -0.856 -8.175 2.045 1.00 92.12 161 VAL A N 1
ATOM 1234 C CA . VAL A 1 161 ? -1.762 -9.184 2.626 1.00 92.12 161 VAL A CA 1
ATOM 1235 C C . VAL A 1 161 ? -2.808 -8.607 3.583 1.00 92.12 161 VAL A C 1
ATOM 1237 O O . VAL A 1 161 ? -3.770 -9.300 3.899 1.00 92.12 161 VAL A O 1
ATOM 1240 N N . LEU A 1 162 ? -2.643 -7.354 4.020 1.00 92.00 162 LEU A N 1
ATOM 1241 C CA . LEU A 1 162 ? -3.648 -6.618 4.797 1.00 92.00 162 LEU A CA 1
ATOM 1242 C C . LEU A 1 162 ? -4.716 -5.959 3.910 1.00 92.00 162 LEU A C 1
ATOM 1244 O O . LEU A 1 162 ? -5.763 -5.550 4.407 1.00 92.00 162 LEU A O 1
ATOM 1248 N N . TYR A 1 163 ? -4.486 -5.856 2.596 1.00 90.94 163 TYR A N 1
ATOM 1249 C CA . TYR A 1 163 ? -5.452 -5.231 1.699 1.00 90.94 163 TYR A CA 1
ATOM 1250 C C . TYR A 1 163 ? -6.656 -6.137 1.426 1.00 90.94 163 TYR A C 1
ATOM 1252 O O . TYR A 1 163 ? -6.548 -7.363 1.418 1.00 90.94 163 TYR A O 1
ATOM 1260 N N . TYR A 1 164 ? -7.803 -5.520 1.133 1.00 88.88 164 TYR A N 1
ATOM 1261 C CA . TYR A 1 164 ? -9.053 -6.219 0.828 1.00 88.88 164 TYR A CA 1
ATOM 1262 C C . TYR A 1 164 ? -8.880 -7.311 -0.239 1.00 88.88 164 TYR A C 1
ATOM 1264 O O . TYR A 1 164 ? -8.421 -7.045 -1.357 1.00 88.88 164 TYR A O 1
ATOM 1272 N N . ASN A 1 165 ? -9.312 -8.526 0.099 1.00 90.44 165 ASN A N 1
ATOM 1273 C CA . ASN A 1 165 ? -9.345 -9.667 -0.800 1.00 90.44 165 ASN A CA 1
ATOM 1274 C C . ASN A 1 165 ? -10.788 -9.927 -1.275 1.00 90.44 165 ASN A C 1
ATOM 1276 O O . AS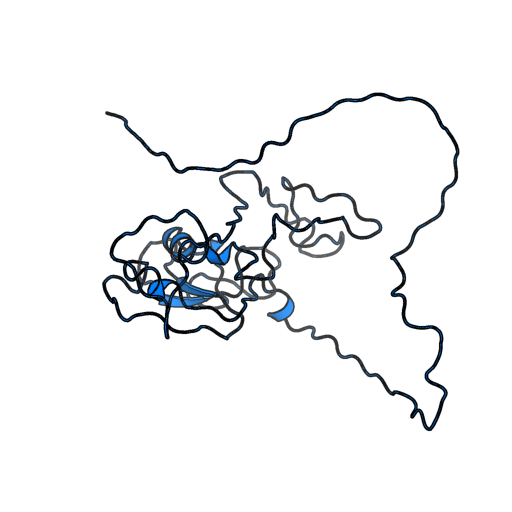N A 1 165 ? -11.586 -10.439 -0.493 1.00 90.44 165 ASN A O 1
ATOM 1280 N N . PRO A 1 166 ? -11.139 -9.670 -2.549 1.00 86.88 166 PRO A N 1
ATOM 1281 C CA . PRO A 1 166 ? -12.490 -9.917 -3.063 1.00 86.88 166 PRO A CA 1
ATOM 1282 C C . PRO A 1 166 ? -12.889 -11.405 -3.104 1.00 86.88 166 PRO A C 1
ATOM 1284 O O . PRO A 1 166 ? -14.051 -11.707 -3.362 1.00 86.88 166 PRO A O 1
ATOM 1287 N N . GLU A 1 167 ? -11.947 -12.332 -2.897 1.00 87.94 167 GLU A N 1
ATOM 1288 C CA . GLU A 1 167 ? -12.214 -13.775 -2.817 1.00 87.94 167 GLU A CA 1
ATOM 1289 C C . GLU A 1 167 ? -12.532 -14.251 -1.388 1.00 87.94 167 GLU A C 1
ATOM 1291 O O . GLU A 1 167 ? -12.973 -15.386 -1.202 1.00 87.94 167 GLU A O 1
ATOM 1296 N N . ALA A 1 168 ? -12.319 -13.401 -0.376 1.00 90.81 168 ALA A N 1
ATOM 1297 C CA . ALA A 1 168 ? -12.655 -13.696 1.011 1.00 90.81 168 ALA A CA 1
ATOM 1298 C C . ALA A 1 168 ? -14.101 -13.287 1.337 1.00 90.81 168 ALA A C 1
ATOM 1300 O O . ALA A 1 168 ? -14.605 -12.265 0.869 1.00 90.81 168 ALA A O 1
ATOM 1301 N N . ILE A 1 169 ? -14.756 -14.080 2.185 1.00 90.25 169 ILE A N 1
ATOM 1302 C CA . ILE A 1 169 ? -16.029 -13.711 2.810 1.00 90.25 169 ILE A CA 1
ATOM 1303 C C . ILE A 1 169 ? -15.690 -12.984 4.110 1.00 90.25 169 ILE A C 1
ATOM 1305 O O . ILE A 1 169 ? -14.972 -13.524 4.949 1.00 90.25 169 ILE A O 1
ATOM 1309 N N . TYR A 1 170 ? -16.193 -11.761 4.253 1.00 88.06 170 TYR A N 1
ATOM 1310 C CA . TYR A 1 170 ? -16.052 -10.957 5.461 1.00 88.06 170 TYR A CA 1
ATOM 1311 C C . TYR A 1 170 ? -17.386 -10.957 6.197 1.00 88.06 170 TYR A C 1
ATOM 1313 O O . TYR A 1 170 ? -18.380 -10.462 5.669 1.00 88.06 170 TYR A O 1
ATOM 1321 N N . GLU A 1 171 ? -17.393 -11.515 7.401 1.00 90.00 171 GLU A N 1
ATOM 1322 C CA . GLU A 1 171 ? -18.521 -11.460 8.330 1.00 90.00 171 GLU A CA 1
ATOM 1323 C C . GLU A 1 171 ? -18.200 -10.427 9.425 1.00 90.00 171 GLU A C 1
ATOM 1325 O O . GLU A 1 171 ? -17.025 -10.272 9.788 1.00 90.00 171 GLU A O 1
ATOM 1330 N N . PRO A 1 172 ? -19.195 -9.684 9.943 1.00 87.38 172 PRO A N 1
ATOM 1331 C CA . PRO A 1 172 ? -18.970 -8.770 11.053 1.00 87.38 172 PRO A CA 1
ATOM 1332 C C . PRO A 1 172 ? -18.532 -9.546 12.302 1.00 87.38 172 PRO A C 1
ATOM 1334 O O . PRO A 1 172 ? -18.885 -10.710 12.498 1.00 87.38 172 PRO A O 1
ATOM 1337 N N . TRP A 1 173 ? -17.763 -8.898 13.178 1.00 82.62 173 TRP A N 1
ATOM 1338 C CA . TRP A 1 173 ? -17.402 -9.503 14.462 1.00 82.62 173 TRP A CA 1
ATOM 1339 C C . TRP A 1 173 ? -18.657 -9.793 15.306 1.00 82.62 173 TRP A C 1
ATOM 1341 O O . TRP A 1 173 ? -19.634 -9.048 15.203 1.00 82.62 173 TRP A O 1
ATOM 1351 N N . PRO A 1 174 ? -18.639 -10.815 16.187 1.00 86.94 174 PRO A N 1
ATOM 1352 C CA . PRO A 1 174 ? -19.757 -11.104 17.082 1.00 86.94 174 PRO A CA 1
ATOM 1353 C C . PRO A 1 174 ? -20.240 -9.850 17.828 1.00 86.94 174 PRO A C 1
ATOM 1355 O O . PRO A 1 174 ? -19.454 -9.150 18.469 1.00 86.94 174 PRO A O 1
ATOM 1358 N N . GLY A 1 175 ? -21.535 -9.542 17.711 1.00 85.00 175 GLY A N 1
ATOM 1359 C CA . GLY A 1 175 ? -22.144 -8.345 18.303 1.00 85.00 175 GLY A CA 1
ATOM 1360 C C . GLY A 1 175 ? -21.901 -7.022 17.555 1.00 85.00 175 GLY A C 1
ATOM 1361 O O . GLY A 1 175 ? -22.227 -5.965 18.096 1.00 85.00 175 GLY A O 1
ATOM 1362 N N . LYS A 1 176 ? -21.349 -7.043 16.335 1.00 82.62 176 LYS A N 1
ATOM 1363 C CA . LYS A 1 176 ? -21.260 -5.882 15.430 1.00 82.62 176 LYS A CA 1
ATOM 1364 C C . LYS A 1 176 ? -22.216 -6.050 14.239 1.00 82.62 176 LYS A C 1
ATOM 1366 O O . LYS A 1 176 ? -22.547 -7.165 13.849 1.00 82.62 176 LYS A O 1
ATOM 1371 N N . GLU A 1 177 ? -22.661 -4.931 13.674 1.00 86.44 177 GLU A N 1
ATOM 1372 C CA . GLU A 1 177 ? -23.438 -4.897 12.426 1.00 86.44 177 GLU A CA 1
ATOM 1373 C C . GLU A 1 177 ? -22.509 -4.905 11.196 1.00 86.44 177 GLU A C 1
ATOM 1375 O O . GLU A 1 177 ? -21.311 -4.630 11.314 1.00 86.44 177 GLU A O 1
ATOM 1380 N N . ASP A 1 178 ? -23.063 -5.184 10.011 1.00 86.75 178 ASP A N 1
ATOM 1381 C CA . ASP A 1 178 ? -22.346 -5.064 8.734 1.00 86.75 178 ASP A CA 1
ATOM 1382 C C . ASP A 1 178 ? -21.797 -3.639 8.525 1.00 86.75 178 ASP A C 1
ATOM 1384 O O . ASP A 1 178 ? -22.469 -2.639 8.791 1.00 86.75 178 ASP A O 1
ATOM 1388 N N . ALA A 1 179 ? -20.578 -3.533 7.991 1.00 83.56 179 ALA A N 1
ATOM 1389 C CA . ALA A 1 179 ? -19.940 -2.244 7.741 1.00 83.56 179 ALA A CA 1
ATOM 1390 C C . ALA A 1 179 ? -20.589 -1.477 6.568 1.00 83.56 179 ALA A C 1
ATOM 1392 O O . ALA A 1 179 ? -20.726 -1.990 5.455 1.00 83.56 179 ALA A O 1
ATOM 1393 N N . ASP A 1 180 ? -20.921 -0.201 6.787 1.00 86.31 180 ASP A N 1
ATOM 1394 C CA . ASP A 1 180 ? -21.400 0.708 5.741 1.00 86.31 180 ASP A CA 1
ATOM 1395 C C . ASP A 1 180 ? -20.212 1.341 4.999 1.00 86.31 180 ASP A C 1
ATOM 1397 O O . ASP A 1 180 ? -19.579 2.271 5.497 1.00 86.31 180 ASP A O 1
ATOM 1401 N N . PHE A 1 181 ? -19.933 0.886 3.774 1.00 85.25 181 PHE A N 1
ATOM 1402 C CA . PHE A 1 181 ? -18.864 1.433 2.926 1.00 85.25 181 PHE A CA 1
ATOM 1403 C C . PHE A 1 181 ? -19.004 2.937 2.618 1.00 85.25 181 PHE A C 1
ATOM 1405 O O . PHE A 1 181 ? -18.010 3.573 2.275 1.00 85.25 181 PHE A O 1
ATOM 1412 N N . SER A 1 182 ? -20.196 3.535 2.745 1.00 88.69 182 SER A N 1
ATOM 1413 C CA . SER A 1 182 ? -20.374 4.991 2.598 1.00 88.69 182 SER A CA 1
ATOM 1414 C C . SER A 1 182 ? -19.991 5.785 3.855 1.00 88.69 182 SER A C 1
ATOM 1416 O O . SER A 1 182 ? -19.947 7.015 3.820 1.00 88.69 182 SER A O 1
ATOM 1418 N N . LYS A 1 183 ? -19.726 5.091 4.969 1.00 90.06 183 LYS A N 1
ATOM 1419 C CA . LYS A 1 183 ? -19.379 5.639 6.288 1.00 90.06 183 LYS A CA 1
ATOM 1420 C C . LYS A 1 183 ? -18.379 4.722 7.004 1.00 90.06 183 LYS A C 1
ATOM 1422 O O . LYS A 1 183 ? -18.563 4.401 8.179 1.00 90.06 183 LYS A O 1
ATOM 1427 N N . ALA A 1 184 ? -17.349 4.274 6.290 1.00 88.94 184 ALA A N 1
ATOM 1428 C CA . ALA A 1 184 ? -16.295 3.467 6.887 1.00 88.94 184 ALA A CA 1
ATOM 1429 C C . ALA A 1 184 ? -15.611 4.279 7.995 1.00 88.94 184 ALA A C 1
ATOM 1431 O O . ALA A 1 184 ? -15.317 5.458 7.795 1.00 88.94 184 ALA A O 1
ATOM 1432 N N . ARG A 1 185 ? -15.403 3.660 9.156 1.00 88.25 185 ARG A N 1
ATOM 1433 C CA . ARG A 1 185 ? -14.690 4.256 10.293 1.00 88.25 185 ARG A CA 1
ATOM 1434 C C . ARG A 1 185 ? -13.220 3.858 10.220 1.00 88.25 185 ARG A C 1
ATOM 1436 O O . ARG A 1 185 ? -12.932 2.778 9.705 1.00 88.25 185 ARG A O 1
ATOM 1443 N N . SER A 1 186 ? -12.332 4.694 10.751 1.00 84.94 186 SER A N 1
ATOM 1444 C CA . SER A 1 186 ? -10.930 4.304 10.957 1.00 84.94 186 SER A CA 1
ATOM 1445 C C . SER A 1 186 ? -10.846 3.216 12.039 1.00 84.94 186 SER A C 1
ATOM 1447 O O . SER A 1 186 ? -10.262 2.159 11.819 1.00 84.94 186 SER A O 1
ATOM 1449 N N . ASP A 1 187 ? -11.600 3.391 13.134 1.00 85.56 187 ASP A N 1
ATOM 1450 C CA . ASP A 1 187 ? -11.771 2.390 14.196 1.00 85.56 187 ASP A CA 1
ATOM 1451 C C . ASP A 1 187 ? -13.270 2.046 14.418 1.00 85.56 187 ASP A C 1
ATOM 1453 O O . ASP A 1 187 ? -14.107 2.944 14.555 1.00 85.56 187 ASP A O 1
ATOM 1457 N N . PRO A 1 188 ? -13.672 0.758 14.459 1.00 83.25 188 PRO A N 1
ATOM 1458 C CA . PRO A 1 188 ? -15.045 0.332 14.756 1.00 83.25 188 PRO A CA 1
ATOM 1459 C C . PRO A 1 188 ? -15.478 0.399 16.244 1.00 83.25 188 PRO A C 1
ATOM 1461 O O . PRO A 1 188 ? -16.582 -0.070 16.568 1.00 83.25 188 PRO A O 1
ATOM 1464 N N . GLN A 1 189 ? -14.660 0.913 17.172 1.00 86.25 189 GLN A N 1
ATOM 1465 C CA . GLN A 1 189 ? -14.989 1.001 18.605 1.00 86.25 189 GLN A CA 1
ATOM 1466 C C . GLN A 1 189 ? -15.541 2.380 19.027 1.00 86.25 189 GLN A C 1
ATOM 1468 O O . GLN A 1 189 ? -14.828 3.365 18.917 1.00 86.25 189 GLN A O 1
ATOM 1473 N N . PRO A 1 190 ? -16.766 2.481 19.592 1.00 87.25 190 PRO A N 1
ATOM 1474 C CA . PRO A 1 190 ? -17.438 3.763 19.880 1.00 87.25 190 PRO A CA 1
ATOM 1475 C C . PRO A 1 190 ? -16.738 4.800 20.774 1.00 87.25 190 PRO A C 1
ATOM 1477 O O . PRO A 1 190 ? -17.257 5.906 20.907 1.00 87.25 190 PRO A O 1
ATOM 1480 N N . GLU A 1 191 ? -15.628 4.453 21.427 1.00 87.44 191 GLU A N 1
ATOM 1481 C CA . GLU A 1 191 ? -14.934 5.305 22.405 1.00 87.44 191 GLU A CA 1
ATOM 1482 C C . GLU A 1 191 ? -13.500 5.686 21.986 1.00 87.44 191 GLU A C 1
ATOM 1484 O O . GLU A 1 191 ? -12.802 6.334 22.765 1.00 87.44 191 GLU A O 1
ATOM 1489 N N . SER A 1 192 ? -13.050 5.305 20.785 1.00 87.12 192 SER A N 1
ATOM 1490 C CA . SER A 1 192 ? -11.714 5.636 20.272 1.00 87.12 192 SER A CA 1
ATOM 1491 C C . SER A 1 192 ? -11.718 6.802 19.278 1.00 87.12 192 SER A C 1
ATOM 1493 O O . SER A 1 192 ? -12.740 7.147 18.676 1.00 87.12 192 SER A O 1
ATOM 1495 N N . ASP A 1 193 ? -10.545 7.417 19.102 1.00 84.31 193 ASP A N 1
ATOM 1496 C CA . ASP A 1 193 ? -10.369 8.635 18.299 1.00 84.31 193 ASP A CA 1
ATOM 1497 C C . ASP A 1 193 ? -10.712 8.432 16.804 1.00 84.31 193 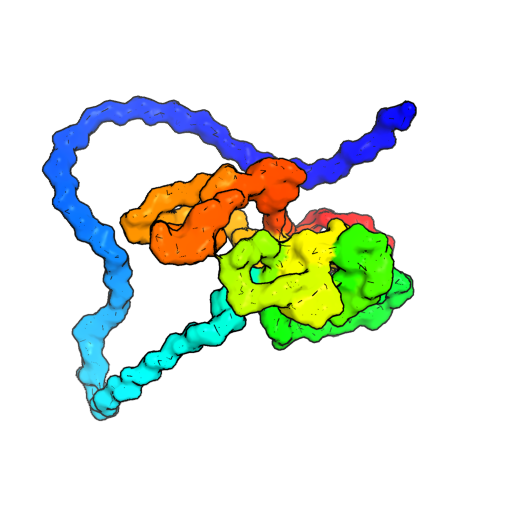ASP A C 1
ATOM 1499 O O . ASP A 1 193 ? -11.160 9.368 16.137 1.00 84.31 193 ASP A O 1
ATOM 1503 N N . GLY A 1 194 ? -10.594 7.198 16.299 1.00 86.38 194 GLY A N 1
ATOM 1504 C CA . GLY A 1 194 ? -10.941 6.798 14.931 1.00 86.38 194 GLY A CA 1
ATOM 1505 C C . GLY A 1 194 ? -12.427 6.557 14.654 1.00 86.38 194 GLY A C 1
ATOM 1506 O O . GLY A 1 194 ? -12.809 6.371 13.494 1.00 86.38 194 GLY A O 1
ATOM 1507 N N . TYR A 1 195 ? -13.290 6.551 15.677 1.00 88.94 195 TYR A N 1
ATOM 1508 C CA . TYR A 1 195 ? -14.687 6.149 15.502 1.00 88.94 195 TYR A CA 1
ATOM 1509 C C . TYR A 1 195 ? -15.477 7.131 14.641 1.00 88.94 195 TYR A C 1
ATOM 1511 O O . TYR A 1 195 ? -16.104 6.735 13.660 1.00 88.94 195 TYR A O 1
ATOM 1519 N N . GLU A 1 196 ? -15.446 8.424 14.962 1.00 90.81 196 GLU A N 1
ATOM 1520 C CA . GLU A 1 196 ? -16.189 9.444 14.204 1.00 90.81 196 GLU A CA 1
ATOM 1521 C C . GLU A 1 196 ? -15.455 9.919 12.933 1.00 90.81 196 GLU A C 1
ATOM 1523 O O . GLU A 1 196 ? -15.959 10.777 12.201 1.00 90.81 196 GLU A O 1
ATOM 1528 N N . ALA A 1 197 ? -14.294 9.331 12.622 1.00 88.31 197 ALA A N 1
ATOM 1529 C CA . ALA A 1 197 ? -13.571 9.532 11.371 1.00 88.31 197 ALA A CA 1
ATOM 1530 C C . ALA A 1 197 ? -14.242 8.751 10.222 1.00 88.31 197 ALA A C 1
ATOM 1532 O O . ALA A 1 197 ? -13.806 7.671 9.830 1.00 88.31 197 ALA A O 1
ATOM 1533 N N . LEU A 1 198 ? -15.344 9.298 9.695 1.00 89.12 198 LEU A N 1
ATOM 1534 C CA . LEU A 1 198 ? -16.121 8.682 8.614 1.00 89.12 198 LEU A CA 1
ATOM 1535 C C . LEU A 1 198 ? -15.543 8.984 7.222 1.00 89.12 198 LEU A C 1
ATOM 1537 O O . LEU A 1 198 ? -15.452 10.147 6.818 1.00 89.12 198 LEU A O 1
ATOM 1541 N N . ARG A 1 199 ? -15.274 7.934 6.437 1.00 87.44 199 ARG A N 1
ATOM 1542 C CA . ARG A 1 199 ? -14.865 8.000 5.025 1.00 87.44 199 ARG A CA 1
ATOM 1543 C C . ARG A 1 199 ? -15.879 7.286 4.124 1.00 87.44 199 ARG A C 1
ATOM 1545 O O . ARG A 1 199 ? -16.216 6.125 4.343 1.00 87.44 199 ARG A O 1
ATOM 1552 N N . ASP A 1 200 ? -16.335 7.969 3.073 1.00 89.31 200 ASP A N 1
ATOM 1553 C CA . ASP A 1 200 ? -17.118 7.348 1.996 1.00 89.31 200 ASP A CA 1
ATOM 1554 C C . ASP A 1 200 ? -16.162 6.674 1.003 1.00 89.31 200 ASP A C 1
ATOM 1556 O O . ASP A 1 200 ? -15.478 7.336 0.219 1.00 89.31 200 ASP A O 1
ATOM 1560 N N . LEU A 1 201 ? -16.108 5.344 1.051 1.00 85.50 201 LEU A N 1
ATOM 1561 C CA . LEU A 1 201 ? -15.272 4.523 0.181 1.00 85.50 201 LEU A CA 1
ATOM 1562 C C . LEU A 1 201 ? -15.863 4.354 -1.231 1.00 85.50 201 LEU A C 1
ATOM 1564 O O . LEU A 1 201 ? -15.147 3.919 -2.133 1.00 85.50 201 LEU A O 1
ATOM 1568 N N . GLY A 1 202 ? -17.135 4.701 -1.455 1.00 79.56 202 GLY A N 1
ATOM 1569 C CA . GLY A 1 202 ? -17.806 4.622 -2.758 1.00 79.56 202 GLY A CA 1
ATOM 1570 C C . GLY A 1 202 ? -17.750 5.915 -3.585 1.00 79.56 202 GLY A C 1
ATOM 1571 O O . GLY A 1 202 ? -17.877 5.871 -4.813 1.00 79.56 202 GLY A O 1
ATOM 1572 N N . ALA A 1 203 ? -17.554 7.071 -2.948 1.00 76.44 203 ALA A N 1
ATOM 1573 C CA . ALA A 1 203 ? -17.504 8.369 -3.621 1.00 76.44 203 ALA A CA 1
ATOM 1574 C C . ALA A 1 203 ? -16.178 8.637 -4.360 1.00 76.44 203 ALA A C 1
ATOM 1576 O O . ALA A 1 203 ? -15.135 8.064 -4.067 1.00 76.44 203 ALA A O 1
ATOM 1577 N N . GLY A 1 204 ? -16.208 9.549 -5.340 1.00 60.44 204 GLY A N 1
ATOM 1578 C CA . GLY A 1 204 ? -15.010 10.200 -5.903 1.00 60.44 204 GLY A CA 1
ATOM 1579 C C . GLY A 1 204 ? -14.021 9.332 -6.699 1.00 60.44 204 GLY A C 1
ATOM 1580 O O . GLY A 1 204 ? -13.059 9.878 -7.233 1.00 60.44 204 GLY A O 1
ATOM 1581 N N . GLY A 1 205 ? -14.259 8.022 -6.821 1.00 58.09 205 GLY A N 1
ATOM 1582 C CA . GLY A 1 205 ? -13.249 7.053 -7.269 1.00 58.09 205 GLY A CA 1
ATOM 1583 C C . GLY A 1 205 ? -12.438 6.453 -6.112 1.00 58.09 205 GLY A C 1
ATOM 1584 O O . GLY A 1 205 ? -11.261 6.171 -6.306 1.00 58.09 205 GLY A O 1
ATOM 1585 N N . GLY A 1 206 ? -13.061 6.315 -4.934 1.00 64.44 206 GLY A N 1
ATOM 1586 C CA . GLY A 1 206 ? -12.462 5.946 -3.650 1.00 64.44 206 GLY A CA 1
ATOM 1587 C C . GLY A 1 206 ? -11.845 4.547 -3.577 1.00 64.44 206 GLY A C 1
ATOM 1588 O O . GLY A 1 206 ? -10.821 4.267 -4.208 1.00 64.44 206 GLY A O 1
ATOM 1589 N N . PHE A 1 207 ? -12.399 3.669 -2.737 1.00 79.00 207 PHE A N 1
ATOM 1590 C CA . PHE A 1 207 ? -11.776 2.377 -2.469 1.00 79.00 207 PHE A CA 1
ATOM 1591 C C . PHE A 1 207 ? -11.698 1.538 -3.743 1.00 79.00 207 PHE A C 1
ATOM 1593 O O . PHE A 1 207 ? -12.697 1.142 -4.340 1.00 79.00 207 PHE A O 1
ATOM 1600 N N . THR A 1 208 ? -10.463 1.277 -4.153 1.00 82.94 208 THR A N 1
ATOM 1601 C CA . THR A 1 208 ? -10.134 0.571 -5.382 1.00 82.94 208 THR A CA 1
ATOM 1602 C C . THR A 1 208 ? -9.207 -0.564 -5.011 1.00 82.94 208 THR A C 1
ATOM 1604 O O . THR A 1 208 ? -8.082 -0.310 -4.585 1.00 82.94 208 THR A O 1
ATOM 1607 N N . PHE A 1 209 ? -9.666 -1.798 -5.203 1.00 83.44 209 PHE A N 1
ATOM 1608 C CA . PHE A 1 209 ? -8.821 -2.983 -5.164 1.00 83.44 209 PHE A CA 1
ATOM 1609 C C . PHE A 1 209 ? -8.446 -3.411 -6.583 1.00 83.44 209 PHE A C 1
ATOM 1611 O O . PHE A 1 209 ? -9.186 -3.193 -7.548 1.00 83.44 209 PHE A O 1
ATOM 1618 N N . HIS A 1 210 ? -7.294 -4.056 -6.708 1.00 81.38 210 HIS A N 1
ATOM 1619 C CA . HIS A 1 210 ? -6.836 -4.662 -7.945 1.00 81.38 210 HIS A CA 1
ATOM 1620 C C . HIS A 1 210 ? -6.648 -6.158 -7.730 1.00 81.38 210 HIS A C 1
ATOM 1622 O O . HIS A 1 210 ? -5.848 -6.581 -6.903 1.00 81.38 210 HIS A O 1
ATOM 1628 N N . HIS A 1 211 ? -7.357 -6.973 -8.511 1.00 74.94 211 HIS A N 1
ATOM 1629 C CA . HIS A 1 211 ? -7.055 -8.395 -8.579 1.00 74.94 211 HIS A CA 1
ATOM 1630 C C . HIS A 1 211 ? -5.770 -8.586 -9.393 1.00 74.94 211 HIS A C 1
ATOM 1632 O O . HIS A 1 211 ? -5.734 -8.266 -10.585 1.00 74.94 211 HIS A O 1
ATOM 1638 N N . TRP A 1 212 ? -4.706 -9.084 -8.757 1.00 68.81 212 TRP A N 1
ATOM 1639 C CA . TRP A 1 212 ? -3.444 -9.382 -9.436 1.00 68.81 212 TRP A CA 1
ATOM 1640 C C . TRP A 1 212 ? -3.533 -10.689 -10.228 1.00 68.81 212 TRP A C 1
ATOM 1642 O O . TRP A 1 212 ? -3.006 -11.722 -9.837 1.00 68.81 212 TRP A O 1
ATOM 1652 N N . VAL A 1 213 ? -4.156 -10.575 -11.399 1.00 60.47 213 VAL A N 1
ATOM 1653 C CA . VAL A 1 213 ? -3.832 -11.355 -12.598 1.00 60.47 213 VAL A CA 1
ATOM 1654 C C . VAL A 1 213 ? -3.016 -10.467 -13.545 1.00 60.47 213 VAL A C 1
ATOM 1656 O O . VAL A 1 213 ? -3.495 -9.961 -14.548 1.00 60.47 213 VAL A O 1
ATOM 1659 N N . ASP A 1 214 ? -1.759 -10.210 -13.223 1.00 58.31 214 ASP A N 1
ATOM 1660 C CA . ASP A 1 214 ? -0.721 -11.112 -13.728 1.00 58.31 214 ASP A CA 1
ATOM 1661 C C . ASP A 1 214 ? -1.077 -11.947 -15.015 1.00 58.31 214 ASP A C 1
ATOM 1663 O O . ASP A 1 214 ? -2.148 -12.540 -15.037 1.00 58.31 214 ASP A O 1
ATOM 1667 N N . ASP A 1 215 ? -0.231 -12.107 -16.064 1.00 48.53 215 ASP A N 1
ATOM 1668 C CA . ASP A 1 215 ? -0.575 -12.929 -17.254 1.00 48.53 215 ASP A CA 1
ATOM 1669 C C . ASP A 1 215 ? 0.331 -14.060 -17.862 1.00 48.53 215 ASP A C 1
ATOM 1671 O O . ASP A 1 215 ? -0.252 -15.007 -18.399 1.00 48.53 215 ASP A O 1
ATOM 1675 N N . LYS A 1 216 ? 1.675 -14.112 -17.756 1.00 48.44 216 LYS A N 1
ATOM 1676 C CA . LYS A 1 216 ? 2.547 -15.008 -18.576 1.00 48.44 216 LYS A CA 1
ATOM 1677 C C . LYS A 1 216 ? 3.712 -15.785 -17.910 1.00 48.44 216 LYS A C 1
ATOM 1679 O O . LYS A 1 216 ? 4.618 -16.238 -18.613 1.00 48.44 216 LYS A O 1
ATOM 1684 N N . GLY A 1 217 ? 3.719 -15.998 -16.599 1.00 51.84 217 GLY A N 1
ATOM 1685 C CA . GLY A 1 217 ? 4.918 -16.316 -15.813 1.00 51.84 217 GLY A CA 1
ATOM 1686 C C . GLY A 1 217 ? 6.079 -15.314 -15.977 1.00 51.84 217 GLY A C 1
ATOM 1687 O O . GLY A 1 217 ? 6.079 -14.425 -16.826 1.00 51.84 217 GLY A O 1
ATOM 1688 N N . PHE A 1 218 ? 7.176 -15.562 -15.260 1.00 62.75 218 PHE A N 1
ATOM 1689 C CA . PHE A 1 218 ? 8.496 -15.249 -15.807 1.00 62.75 218 PHE A CA 1
ATOM 1690 C C . PHE A 1 218 ? 9.420 -16.454 -15.639 1.00 62.75 218 PHE A C 1
ATOM 1692 O O . PHE A 1 218 ? 9.628 -16.952 -14.535 1.00 62.75 218 PHE A O 1
ATOM 1699 N N . ASP A 1 219 ? 10.009 -16.909 -16.743 1.00 54.56 219 ASP A N 1
ATOM 1700 C CA . ASP A 1 219 ? 11.002 -17.979 -16.711 1.00 54.56 219 ASP A CA 1
ATOM 1701 C C . ASP A 1 219 ? 12.401 -17.400 -16.455 1.00 54.56 219 ASP A C 1
ATOM 1703 O O . ASP A 1 219 ? 12.944 -16.625 -17.251 1.00 54.56 219 ASP A O 1
ATOM 1707 N N . GLY A 1 220 ? 13.019 -17.810 -15.345 1.00 68.12 220 GLY A N 1
ATOM 1708 C CA . GLY A 1 220 ? 14.411 -17.503 -15.010 1.00 68.12 220 GLY A CA 1
ATOM 1709 C C . GLY A 1 220 ? 14.588 -16.702 -13.718 1.00 68.12 220 GLY A C 1
ATOM 1710 O O . GLY A 1 220 ? 13.752 -16.714 -12.826 1.00 68.12 220 GLY A O 1
ATOM 1711 N N . ALA A 1 221 ? 15.732 -16.024 -13.592 1.00 76.25 221 ALA A N 1
ATOM 1712 C CA . ALA A 1 2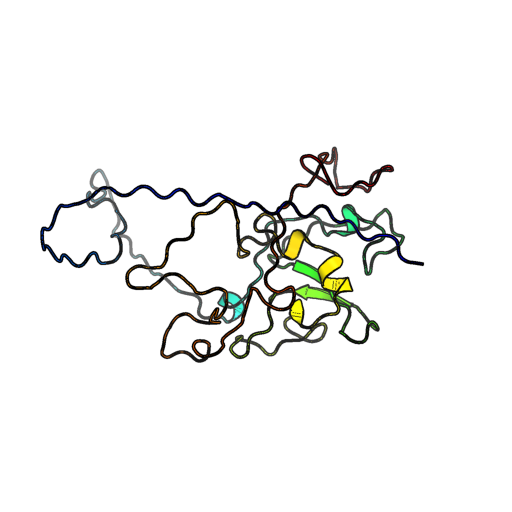21 ? 16.181 -15.458 -12.315 1.00 76.25 221 ALA A CA 1
ATOM 1713 C C . ALA A 1 221 ? 15.504 -14.136 -11.890 1.00 76.25 221 ALA A C 1
ATOM 1715 O O . ALA A 1 221 ? 15.703 -13.711 -10.755 1.00 76.25 221 ALA A O 1
ATOM 1716 N N . ARG A 1 222 ? 14.771 -13.454 -12.783 1.00 78.62 222 ARG A N 1
ATOM 1717 C CA . ARG A 1 222 ? 13.999 -12.232 -12.478 1.00 78.62 222 ARG A CA 1
ATOM 1718 C C . ARG A 1 222 ? 12.925 -11.959 -13.539 1.00 78.62 222 ARG A C 1
ATOM 1720 O O . ARG A 1 222 ? 13.167 -12.320 -14.697 1.00 78.62 222 ARG A O 1
ATOM 1727 N N . PRO A 1 223 ? 11.843 -11.227 -13.211 1.00 78.75 223 PRO A N 1
ATOM 1728 C CA . PRO A 1 223 ? 10.953 -10.657 -14.211 1.00 78.75 223 PRO A CA 1
ATOM 1729 C C . PRO A 1 223 ? 11.734 -9.769 -15.179 1.00 78.75 223 PRO A C 1
ATOM 1731 O O . PRO A 1 223 ? 12.698 -9.085 -14.801 1.00 78.75 223 PRO A O 1
ATOM 1734 N N . ARG A 1 224 ? 11.322 -9.797 -16.445 1.00 70.12 224 ARG A N 1
ATOM 1735 C CA . ARG A 1 224 ? 11.841 -8.931 -17.502 1.00 70.12 224 ARG A CA 1
ATOM 1736 C C . ARG A 1 224 ? 10.699 -8.513 -18.405 1.00 70.12 224 ARG A C 1
ATOM 1738 O O . ARG A 1 224 ? 10.015 -9.368 -18.959 1.00 70.12 224 ARG A O 1
ATOM 1745 N N . ARG A 1 225 ? 10.593 -7.209 -18.646 1.00 64.81 225 ARG A N 1
ATOM 1746 C CA . ARG A 1 225 ? 9.718 -6.628 -19.665 1.00 64.81 225 ARG A CA 1
ATOM 1747 C C . ARG A 1 225 ? 9.817 -7.372 -21.006 1.00 64.81 225 ARG A C 1
ATOM 1749 O O . ARG A 1 225 ? 10.863 -7.360 -21.662 1.00 64.81 225 ARG A O 1
ATOM 1756 N N . GLY A 1 226 ? 8.714 -7.991 -21.425 1.00 53.28 226 GLY A N 1
ATOM 1757 C CA . GLY A 1 226 ? 8.577 -8.603 -22.747 1.00 53.28 226 GLY A CA 1
ATOM 1758 C C . GLY A 1 226 ? 8.513 -7.564 -23.875 1.00 53.28 226 GLY A C 1
ATOM 1759 O O . GLY A 1 226 ? 8.268 -6.382 -23.646 1.00 53.28 226 GLY A O 1
ATOM 1760 N N . ARG A 1 227 ? 8.698 -7.996 -25.132 1.00 48.22 227 ARG A N 1
ATOM 1761 C CA . ARG A 1 227 ? 8.558 -7.098 -26.304 1.00 48.22 227 ARG A CA 1
ATOM 1762 C C . ARG A 1 227 ? 7.101 -6.740 -26.634 1.00 48.22 227 ARG A C 1
ATOM 1764 O O . ARG A 1 227 ? 6.879 -5.777 -27.358 1.00 48.22 227 ARG A O 1
ATOM 1771 N N . ASN A 1 228 ? 6.143 -7.501 -26.103 1.00 44.75 228 ASN A N 1
ATOM 1772 C CA . ASN A 1 228 ? 4.708 -7.340 -26.327 1.00 44.75 228 ASN A CA 1
ATOM 1773 C C . ASN A 1 228 ? 4.019 -7.056 -24.985 1.00 44.75 228 ASN A C 1
ATOM 1775 O O . ASN A 1 228 ? 3.650 -7.980 -24.265 1.00 44.75 228 ASN A O 1
ATOM 1779 N N . HIS A 1 229 ? 3.889 -5.774 -24.659 1.00 47.31 229 HIS A N 1
ATOM 1780 C CA . HIS A 1 229 ? 3.123 -5.268 -23.520 1.00 47.31 229 HIS A CA 1
ATOM 1781 C C . HIS A 1 229 ? 1.625 -5.366 -23.837 1.00 47.31 229 HIS A C 1
ATOM 1783 O O . HIS A 1 229 ? 1.167 -4.834 -24.849 1.00 47.31 229 HIS A O 1
ATOM 1789 N N . ASN A 1 230 ? 0.892 -6.093 -22.999 1.00 41.97 230 ASN A N 1
ATOM 1790 C CA . ASN A 1 230 ? -0.564 -6.116 -22.946 1.00 41.97 230 ASN A CA 1
ATOM 1791 C C . ASN A 1 230 ? -0.925 -6.496 -21.513 1.00 41.97 230 ASN A C 1
ATOM 1793 O O . ASN A 1 230 ? -0.721 -7.650 -21.160 1.00 41.97 230 ASN A O 1
ATOM 1797 N N . ASP A 1 231 ? -1.418 -5.543 -20.724 1.00 45.97 231 ASP A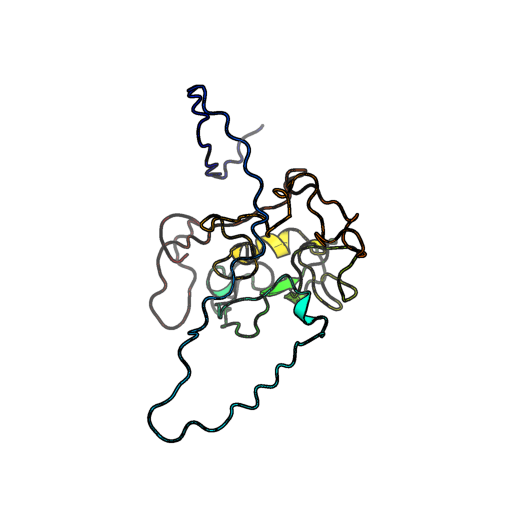 N 1
ATOM 1798 C CA . ASP A 1 231 ? -1.556 -5.652 -19.259 1.00 45.97 231 ASP A CA 1
ATOM 1799 C C . ASP A 1 231 ? -2.769 -6.491 -18.814 1.00 45.97 231 ASP A C 1
ATOM 1801 O O . ASP A 1 231 ? -3.502 -6.113 -17.903 1.00 45.97 231 ASP A O 1
ATOM 1805 N N . THR A 1 232 ? -3.060 -7.570 -19.547 1.00 45.88 232 THR A N 1
ATOM 1806 C CA . THR A 1 232 ? -4.174 -8.496 -19.305 1.00 45.88 232 THR A CA 1
ATOM 1807 C C . THR A 1 232 ? -3.936 -9.858 -19.992 1.00 45.88 232 THR A C 1
ATOM 1809 O O . THR A 1 232 ? -3.605 -9.879 -21.179 1.00 45.88 232 THR A O 1
ATOM 1812 N N . VAL A 1 233 ? -4.275 -10.952 -19.274 1.00 36.97 233 VAL A N 1
ATOM 1813 C CA . VAL A 1 233 ? -4.788 -12.312 -19.666 1.00 36.97 233 VAL A CA 1
ATOM 1814 C C . VAL A 1 233 ? -4.018 -13.552 -19.101 1.00 36.97 233 VAL A C 1
ATOM 1816 O O . VAL A 1 233 ? -3.454 -14.306 -19.894 1.00 36.97 233 VAL A O 1
ATOM 1819 N N . GLY A 1 234 ? -4.019 -13.856 -17.782 1.00 40.28 234 GLY A N 1
ATOM 1820 C CA . GLY A 1 234 ? -3.486 -15.151 -17.268 1.00 40.28 234 GLY A CA 1
ATOM 1821 C C . GLY A 1 234 ? -2.954 -15.196 -15.816 1.00 40.28 234 GLY A C 1
ATOM 1822 O O . GLY A 1 234 ? -3.707 -14.895 -14.895 1.00 40.28 234 GLY A O 1
ATOM 1823 N N . ALA A 1 235 ? -1.689 -15.643 -15.656 1.00 33.53 235 ALA A N 1
ATOM 1824 C CA . ALA A 1 235 ? -0.732 -15.367 -14.554 1.00 33.53 235 ALA A CA 1
ATOM 1825 C C . ALA A 1 235 ? 0.714 -15.591 -15.082 1.00 33.53 235 ALA A C 1
ATOM 1827 O O . ALA A 1 235 ? 0.946 -16.611 -15.728 1.00 33.53 235 ALA A O 1
ATOM 1828 N N . ASN A 1 236 ? 1.750 -14.737 -14.980 1.00 39.22 236 ASN A N 1
ATOM 1829 C CA . ASN A 1 236 ? 2.155 -13.565 -14.216 1.00 39.22 236 ASN A CA 1
ATOM 1830 C C . ASN A 1 236 ? 2.759 -12.473 -15.159 1.00 39.22 236 ASN A C 1
ATOM 1832 O O . ASN A 1 236 ? 3.589 -12.830 -15.990 1.00 39.22 236 ASN A O 1
ATOM 1836 N N . GLY A 1 237 ? 2.299 -11.204 -15.066 1.00 37.41 237 GLY A N 1
ATOM 1837 C CA . GLY A 1 237 ? 2.434 -10.063 -16.025 1.00 37.41 237 GLY A CA 1
ATOM 1838 C C . GLY A 1 237 ? 2.324 -10.333 -17.536 1.00 37.41 237 GLY A C 1
ATOM 1839 O O . GLY A 1 237 ? 1.966 -11.460 -17.911 1.00 37.41 237 GLY A O 1
#

Secondary structure (DSSP, 8-state):
-------------PPP-----------------S------SS---SS---------PPP-SGGGG-S--BPSEE-GGGT-TTSTT-TT-TT---EE-SSSEEEEE--TTS-S-EEEEEEESS--TT-SS--BSSSSSEESTTS-HHHHGGGGGGG-TTTBTTS--TTS--PPPTT-PPP-GGGEES--STTSTTSS-EE-SSSTT----------B---SSS----SS--S-SSSB-

Sequence (237 aa):
MNNRFRIKQTLGYFALSLLIGMTGAAWGGDDEGPNELDLSDVPLFIGDAVIPNVYIEMDDSGSMDWDVLTSKYWHYCAYDSNALGNTGNSNCGYVVDSGLLRLYALPPNGINGSFQYFEYILDSPDDAYGQSCTGSRQTLELCSQATIDADWRARSAAVNVLYYNPEAIYEPWPGKEDADFSKARSDPQPESDGYEALRDLGAGGGFTFHHWVDDKGFDGARPRRGRNHNDTVGANG

pLDDT: mean 73.64, std 21.73, range [24.25, 95.31]